Protein AF-A0AAW1WQ00-F1 (afdb_monomer)

Structure (mmCIF, N/CA/C/O backbone):
data_AF-A0AAW1WQ00-F1
#
_entry.id   AF-A0AAW1WQ00-F1
#
loop_
_atom_site.group_PDB
_atom_site.id
_atom_site.type_symbol
_atom_site.label_atom_id
_atom_site.label_alt_id
_atom_site.label_comp_id
_atom_site.label_asym_id
_atom_site.label_entity_id
_atom_site.label_seq_id
_atom_site.pdbx_PDB_ins_code
_atom_site.Cartn_x
_atom_site.Cartn_y
_atom_site.Cartn_z
_atom_site.occupancy
_atom_site.B_iso_or_equiv
_atom_site.auth_seq_id
_atom_site.auth_comp_id
_atom_site.auth_asym_id
_atom_site.auth_atom_id
_atom_site.pdbx_PDB_model_num
ATOM 1 N N . MET A 1 1 ? -39.907 34.037 17.885 1.00 39.78 1 MET A N 1
ATOM 2 C CA . MET A 1 1 ? -39.753 34.884 16.688 1.00 39.78 1 MET A CA 1
ATOM 3 C C . MET A 1 1 ? -38.850 34.143 15.725 1.00 39.78 1 MET A C 1
ATOM 5 O O . MET A 1 1 ? -37.707 33.884 16.069 1.00 39.78 1 MET A O 1
ATOM 9 N N . TYR A 1 2 ? -39.420 33.695 14.610 1.00 44.22 2 TYR A N 1
ATOM 10 C CA . TYR A 1 2 ? -38.707 33.127 13.470 1.00 44.22 2 TYR A CA 1
ATOM 11 C C . TYR A 1 2 ? -38.462 34.264 12.479 1.00 44.22 2 TYR A C 1
ATOM 13 O O . TYR A 1 2 ? -39.422 34.964 12.176 1.00 44.22 2 TYR A O 1
ATOM 21 N N . GLU A 1 3 ? -37.247 34.386 11.944 1.00 38.28 3 GLU A N 1
ATOM 22 C CA . GLU A 1 3 ? -37.065 34.769 10.540 1.00 38.28 3 GLU A CA 1
ATOM 23 C C . GLU A 1 3 ? -35.732 34.211 9.984 1.00 38.28 3 GLU A C 1
ATOM 25 O O . GLU A 1 3 ? -34.739 34.192 10.720 1.00 38.28 3 GLU A O 1
ATOM 30 N N . PRO A 1 4 ? -35.712 33.694 8.737 1.00 55.66 4 PRO A N 1
ATOM 31 C CA . PRO A 1 4 ? -34.593 32.998 8.106 1.00 55.66 4 PRO A CA 1
ATOM 32 C C . PRO A 1 4 ? -33.815 33.908 7.140 1.00 55.66 4 PRO A C 1
ATOM 34 O O . PRO A 1 4 ? -34.328 34.927 6.685 1.00 55.66 4 PRO A O 1
ATOM 37 N N . GLN A 1 5 ? -32.590 33.525 6.765 1.00 46.22 5 GLN A N 1
ATOM 38 C CA . GLN A 1 5 ? -31.806 34.243 5.754 1.00 46.22 5 GLN A CA 1
ATOM 39 C C . GLN A 1 5 ? -31.156 33.263 4.754 1.00 46.22 5 GLN A C 1
ATOM 41 O O . GLN A 1 5 ? -30.174 32.591 5.053 1.00 46.22 5 GLN A O 1
ATOM 46 N N . HIS A 1 6 ? -31.770 33.242 3.567 1.00 41.28 6 HIS A N 1
ATOM 47 C CA . HIS A 1 6 ? -31.200 33.168 2.214 1.00 41.28 6 HIS A CA 1
ATOM 48 C C . HIS A 1 6 ? -30.468 31.911 1.719 1.00 41.28 6 HIS A C 1
ATOM 50 O O . HIS A 1 6 ? -29.247 31.779 1.756 1.00 41.28 6 HIS A O 1
ATOM 56 N N . PHE A 1 7 ? -31.278 31.075 1.065 1.00 36.00 7 PHE A N 1
ATOM 57 C CA . PHE A 1 7 ? -30.930 30.288 -0.113 1.00 36.00 7 PHE A CA 1
ATOM 58 C C . PHE A 1 7 ? -30.678 31.248 -1.294 1.00 36.00 7 PHE A C 1
ATOM 60 O O . PHE A 1 7 ? -31.550 32.053 -1.624 1.00 36.00 7 PHE A O 1
ATOM 67 N N . LEU A 1 8 ? -29.494 31.187 -1.907 1.00 47.91 8 LEU A N 1
ATOM 68 C CA . LEU A 1 8 ? -29.210 31.820 -3.196 1.00 47.91 8 LEU A CA 1
ATOM 69 C C . LEU A 1 8 ? -28.942 30.718 -4.218 1.00 47.91 8 LEU A C 1
ATOM 71 O O . LEU A 1 8 ? -27.902 30.066 -4.239 1.00 47.91 8 LEU A O 1
ATOM 75 N N . GLU A 1 9 ? -29.977 30.528 -5.015 1.00 40.84 9 GLU A N 1
ATOM 76 C CA . GLU A 1 9 ? -30.060 29.843 -6.289 1.00 40.84 9 GLU A CA 1
ATOM 77 C C . GLU A 1 9 ? -29.167 30.541 -7.334 1.00 40.84 9 GLU A C 1
ATOM 79 O O . GLU A 1 9 ? -29.249 31.756 -7.515 1.00 40.84 9 GLU A O 1
ATOM 84 N N . LEU A 1 10 ? -28.318 29.780 -8.030 1.00 43.28 10 LEU A N 1
ATOM 85 C CA . LEU A 1 10 ? -27.719 30.159 -9.317 1.00 43.28 10 LEU A CA 1
ATOM 86 C C . LEU A 1 10 ? -27.378 28.843 -10.052 1.00 43.28 10 LEU A C 1
ATOM 88 O O . LEU A 1 10 ? -26.481 28.121 -9.632 1.00 43.28 10 LEU A O 1
ATOM 92 N N . LYS A 1 11 ? -28.243 28.359 -10.948 1.00 35.19 11 LYS A N 1
ATOM 93 C CA . LYS A 1 11 ? -28.410 28.730 -12.368 1.00 35.19 11 LYS A CA 1
ATOM 94 C C . LYS A 1 11 ? -27.692 27.729 -13.280 1.00 35.19 11 LYS A C 1
ATOM 96 O O . LYS A 1 11 ? -26.474 27.754 -13.423 1.00 35.19 11 LYS A O 1
ATOM 101 N N . ASP A 1 12 ? -28.503 26.891 -13.915 1.00 36.00 12 ASP A N 1
ATOM 102 C CA . ASP A 1 12 ? -28.151 26.013 -15.029 1.00 36.00 12 ASP A CA 1
ATOM 103 C C . ASP A 1 12 ? -27.643 26.806 -16.249 1.00 36.00 12 ASP A C 1
ATOM 105 O O . ASP A 1 12 ? -28.246 27.816 -16.625 1.00 36.00 12 ASP A O 1
ATOM 109 N N . ASN A 1 13 ? -26.561 26.349 -16.896 1.00 40.06 13 ASN A N 1
ATOM 110 C CA . ASN A 1 13 ? -26.623 25.777 -18.253 1.00 40.06 13 ASN A CA 1
ATOM 111 C C . ASN A 1 13 ? -25.261 25.214 -18.753 1.00 40.06 13 ASN A C 1
ATOM 113 O O . ASN A 1 13 ? -24.219 25.533 -18.181 1.00 40.06 13 ASN A O 1
ATOM 117 N N . PRO A 1 14 ? -25.280 24.348 -19.794 1.00 56.84 14 PRO A N 1
ATOM 118 C CA . PRO A 1 14 ? -24.292 23.301 -20.066 1.00 56.84 14 PRO A CA 1
ATOM 119 C C . PRO A 1 14 ? -23.333 23.645 -21.224 1.00 56.84 14 PRO A C 1
ATOM 121 O O . PRO A 1 14 ? -23.425 24.714 -21.810 1.00 56.84 14 PRO A O 1
ATOM 124 N N . SER A 1 15 ? -22.503 22.658 -21.590 1.00 38.09 15 SER A N 1
ATOM 125 C CA . SER A 1 15 ? -21.635 22.539 -22.780 1.00 38.09 15 SER A CA 1
ATOM 126 C C . SER A 1 15 ? -20.144 22.803 -22.541 1.00 38.09 15 SER A C 1
ATOM 128 O O . SER A 1 15 ? -19.683 23.936 -22.615 1.00 38.09 15 SER A O 1
ATOM 130 N N . ASN A 1 16 ? -19.369 21.737 -22.328 1.00 33.75 16 ASN A N 1
ATOM 131 C CA . ASN A 1 16 ? -18.469 21.251 -23.377 1.00 33.75 16 ASN A CA 1
ATOM 132 C C . ASN A 1 16 ? -17.984 19.839 -23.012 1.00 33.75 16 ASN A C 1
ATOM 134 O O . ASN A 1 16 ? -17.231 19.647 -22.060 1.00 33.75 16 ASN A O 1
ATOM 138 N N . PHE A 1 17 ? -18.483 18.849 -23.747 1.00 43.47 17 PHE A N 1
ATOM 139 C CA . PHE A 1 17 ? -18.089 17.450 -23.638 1.00 43.47 17 PHE A CA 1
ATOM 140 C C . PHE A 1 17 ? -16.764 17.300 -24.396 1.00 43.47 17 PHE A C 1
ATOM 142 O O . PHE A 1 17 ? -16.740 17.363 -25.622 1.00 43.47 17 PHE A O 1
ATOM 149 N N . GLY A 1 18 ? -15.657 17.209 -23.663 1.00 36.66 18 GLY A N 1
ATOM 150 C CA . GLY A 1 18 ? -14.345 16.878 -24.209 1.00 36.66 18 GLY A CA 1
ATOM 151 C C . GLY A 1 18 ? -13.933 15.509 -23.693 1.00 36.66 18 GLY A C 1
ATOM 152 O O . GLY A 1 18 ? -13.495 15.396 -22.550 1.00 36.66 18 GLY A O 1
ATOM 153 N N . ASP A 1 19 ? -14.112 14.482 -24.520 1.00 48.34 19 ASP A N 1
ATOM 154 C CA . ASP A 1 19 ? -13.612 13.129 -24.273 1.00 48.34 19 ASP A CA 1
ATOM 155 C C . ASP A 1 19 ? -12.084 13.130 -24.094 1.00 48.34 19 ASP A C 1
ATOM 157 O O . ASP A 1 19 ? -11.371 13.650 -24.959 1.00 48.34 19 ASP A O 1
ATOM 161 N N . PRO A 1 20 ? -11.530 12.461 -23.069 1.00 45.19 20 PRO A N 1
ATOM 162 C CA . PRO A 1 20 ? -10.158 11.998 -23.113 1.00 45.19 20 PRO A CA 1
ATOM 163 C C . PRO A 1 20 ? -10.138 10.566 -23.653 1.00 45.19 20 PRO A C 1
ATOM 165 O O . PRO A 1 20 ? -10.487 9.595 -22.979 1.00 45.19 20 PRO A O 1
ATOM 168 N N . LYS A 1 21 ? -9.697 10.473 -24.906 1.00 37.38 21 LYS A N 1
ATOM 169 C CA . LYS A 1 21 ? -9.220 9.276 -25.595 1.00 37.38 21 LYS A CA 1
ATOM 170 C C . LYS A 1 21 ? -8.250 8.500 -24.692 1.00 37.38 21 LYS A C 1
ATOM 172 O O . LYS A 1 21 ? -7.208 9.015 -24.294 1.00 37.38 21 LYS A O 1
ATOM 177 N N . TRP A 1 22 ? -8.604 7.264 -24.364 1.00 43.06 22 TRP A N 1
ATOM 178 C CA . TRP A 1 22 ? -7.727 6.314 -23.691 1.00 43.06 22 TRP A CA 1
ATOM 179 C C . TRP A 1 22 ? -6.741 5.772 -24.729 1.00 43.06 22 TRP A C 1
ATOM 181 O O . TRP A 1 22 ? -7.119 5.025 -25.625 1.00 43.06 22 TRP A O 1
ATOM 191 N N . GLU A 1 23 ? -5.474 6.161 -24.637 1.00 35.97 23 GLU A N 1
ATOM 192 C CA . GLU A 1 23 ? -4.403 5.454 -25.336 1.00 35.97 23 GLU A CA 1
ATOM 193 C C . GLU A 1 23 ? -3.618 4.640 -24.313 1.00 35.97 23 GLU A C 1
ATOM 195 O O . GLU A 1 23 ? -2.927 5.152 -23.431 1.00 35.97 23 GLU A O 1
ATOM 200 N N . SER A 1 24 ? -3.820 3.331 -24.405 1.00 47.62 24 SER A N 1
ATOM 201 C CA . SER A 1 24 ? -3.052 2.310 -23.719 1.00 47.62 24 SER A CA 1
ATOM 202 C C . SER A 1 24 ? -1.634 2.286 -24.281 1.00 47.62 24 SER A C 1
ATOM 204 O O . SER A 1 24 ? -1.432 1.787 -25.378 1.00 47.62 24 SER A O 1
ATOM 206 N N . ASN A 1 25 ? -0.653 2.748 -23.508 1.00 34.81 25 ASN A N 1
ATOM 207 C CA . ASN A 1 25 ? 0.753 2.441 -23.757 1.00 34.81 25 ASN A CA 1
ATOM 208 C C . ASN A 1 25 ? 1.311 1.689 -22.551 1.00 34.81 25 ASN A C 1
ATOM 210 O O . ASN A 1 25 ? 1.728 2.263 -21.548 1.00 34.81 25 ASN A O 1
ATOM 214 N N . SER A 1 26 ? 1.266 0.364 -22.651 1.00 44.53 26 SER A N 1
ATOM 215 C CA . SER A 1 26 ? 2.053 -0.540 -21.823 1.00 44.53 26 SER A CA 1
ATOM 216 C C . SER A 1 26 ? 3.383 -0.792 -22.525 1.00 44.53 26 SER A C 1
ATOM 218 O O . SER A 1 26 ? 3.381 -1.305 -23.641 1.00 44.53 26 SER A O 1
ATOM 220 N N . SER A 1 27 ? 4.507 -0.484 -21.877 1.00 42.06 27 SER A N 1
ATOM 221 C CA . SER A 1 27 ? 5.740 -1.274 -22.003 1.00 42.06 27 SER A CA 1
ATOM 222 C C . SER A 1 27 ? 6.705 -1.006 -20.837 1.00 42.06 27 SER A C 1
ATOM 224 O O . SER A 1 27 ? 6.756 0.121 -20.342 1.00 42.06 27 SER A O 1
ATOM 226 N N . PRO A 1 28 ? 7.435 -2.037 -20.367 1.00 46.84 28 PRO A N 1
ATOM 227 C CA . PRO A 1 28 ? 8.236 -1.999 -19.149 1.00 46.84 28 PRO A CA 1
ATOM 228 C C . PRO A 1 28 ? 9.687 -1.577 -19.428 1.00 46.84 28 PRO A C 1
ATOM 230 O O . PRO A 1 28 ? 10.364 -2.172 -20.267 1.00 46.84 28 PRO A O 1
ATOM 233 N N . THR A 1 29 ? 10.196 -0.593 -18.686 1.00 38.12 29 THR A N 1
ATOM 234 C CA . THR A 1 29 ? 11.617 -0.223 -18.728 1.00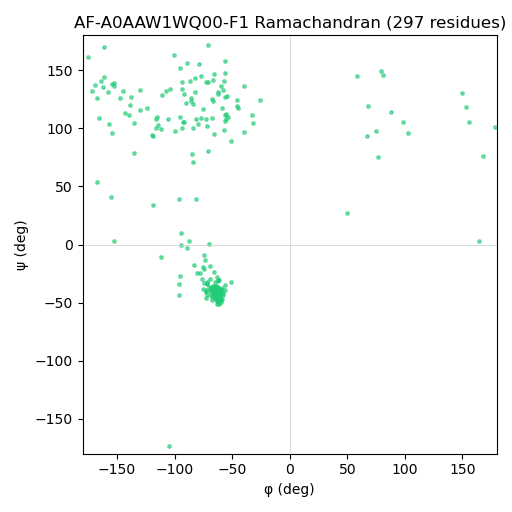 38.12 29 THR A CA 1
ATOM 235 C C . THR A 1 29 ? 12.416 -1.089 -17.761 1.00 38.12 29 THR A C 1
ATOM 237 O O . THR A 1 29 ? 12.112 -1.202 -16.575 1.00 38.12 29 THR A O 1
ATOM 240 N N . GLN A 1 30 ? 13.442 -1.710 -18.327 1.00 43.31 30 GLN A N 1
ATOM 241 C CA . GLN A 1 30 ? 14.396 -2.626 -17.727 1.00 43.31 30 GLN A CA 1
ATOM 242 C C . GLN A 1 30 ? 15.208 -1.945 -16.613 1.00 43.31 30 GLN A C 1
ATOM 244 O O . GLN A 1 30 ? 15.777 -0.872 -16.810 1.00 43.31 30 GLN A O 1
ATOM 249 N N . SER A 1 31 ? 15.311 -2.589 -15.449 1.00 36.47 31 SER A N 1
ATOM 250 C CA . SER A 1 31 ? 16.273 -2.223 -14.409 1.00 36.47 31 SER A CA 1
ATOM 251 C C . SER A 1 31 ? 17.562 -3.023 -14.596 1.00 36.47 31 SER A C 1
ATOM 253 O O . SER A 1 31 ? 17.616 -4.210 -14.273 1.00 36.47 31 SER A O 1
ATOM 255 N N . SER A 1 32 ? 18.611 -2.370 -15.094 1.00 46.31 32 SER A N 1
ATOM 256 C CA . SER A 1 32 ? 19.982 -2.867 -14.994 1.00 46.31 32 SER A CA 1
ATOM 257 C C . SER A 1 32 ? 20.495 -2.650 -13.569 1.00 46.31 32 SER A C 1
ATOM 259 O O . SER A 1 32 ? 20.652 -1.504 -13.140 1.00 46.31 32 SER A O 1
ATOM 261 N N . LEU A 1 33 ? 20.799 -3.728 -12.851 1.00 42.12 33 LEU A N 1
ATOM 262 C CA . LEU A 1 33 ? 21.683 -3.686 -11.691 1.00 42.12 33 LEU A CA 1
ATOM 263 C C . LEU A 1 33 ? 22.913 -4.530 -12.024 1.00 42.12 33 LEU A C 1
ATOM 265 O O . LEU A 1 33 ? 22.844 -5.753 -12.120 1.00 42.12 33 LEU A O 1
ATOM 269 N N . ALA A 1 34 ? 24.037 -3.853 -12.235 1.00 46.94 34 ALA A N 1
ATOM 270 C CA . ALA A 1 34 ? 25.341 -4.479 -12.112 1.00 46.94 34 ALA A CA 1
ATOM 271 C C . ALA A 1 34 ? 25.556 -4.860 -10.641 1.00 46.94 34 ALA A C 1
ATOM 273 O O . ALA A 1 34 ? 25.104 -4.120 -9.773 1.00 46.94 34 ALA A O 1
ATOM 274 N N . HIS A 1 35 ? 26.258 -5.965 -10.375 1.00 43.03 35 HIS A N 1
ATOM 275 C CA . HIS A 1 35 ? 27.303 -6.072 -9.351 1.00 43.03 35 HIS A CA 1
ATOM 276 C C . HIS A 1 35 ? 28.075 -7.397 -9.494 1.00 43.03 35 HIS A C 1
ATOM 278 O O . HIS A 1 35 ? 27.499 -8.470 -9.643 1.00 43.03 35 HIS A O 1
ATOM 284 N N . SER A 1 36 ? 29.393 -7.250 -9.351 1.00 38.41 36 SER A N 1
ATOM 285 C CA . SER A 1 36 ? 30.400 -8.232 -8.939 1.00 38.41 36 SER A CA 1
ATOM 286 C C . SER A 1 36 ? 30.843 -9.324 -9.915 1.00 38.41 36 SER A C 1
ATOM 288 O O . SER A 1 36 ? 30.313 -10.427 -9.999 1.00 38.41 36 SER A O 1
ATOM 290 N N . THR A 1 37 ? 31.978 -9.017 -10.535 1.00 47.38 37 THR A N 1
ATOM 291 C CA . THR A 1 37 ? 33.021 -9.941 -10.971 1.00 47.38 37 THR A CA 1
ATOM 292 C C . THR A 1 37 ? 33.481 -10.832 -9.810 1.00 47.38 37 THR A C 1
ATOM 294 O O . THR A 1 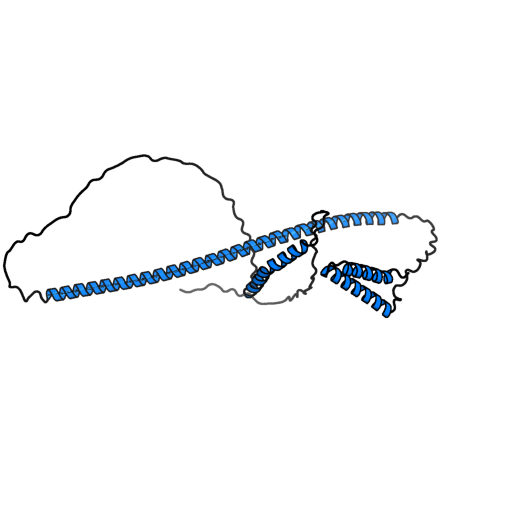37 ? 34.188 -10.375 -8.914 1.00 47.38 37 THR A O 1
ATOM 297 N N . THR A 1 38 ? 33.151 -12.121 -9.862 1.00 38.09 38 THR A N 1
ATOM 298 C CA . THR A 1 38 ? 33.911 -13.189 -9.195 1.00 38.09 38 THR A CA 1
ATOM 299 C C . THR A 1 38 ? 33.908 -14.428 -10.083 1.00 38.09 38 THR A C 1
ATOM 301 O O . THR A 1 38 ? 32.868 -15.050 -10.290 1.00 38.09 38 THR A O 1
ATOM 304 N N . ASN A 1 39 ? 35.081 -14.788 -10.604 1.00 52.53 39 ASN A N 1
ATOM 305 C CA . ASN A 1 39 ? 35.324 -16.097 -11.198 1.00 52.53 39 ASN A CA 1
ATOM 306 C C . ASN A 1 39 ? 35.260 -17.164 -10.095 1.00 52.53 39 ASN A C 1
ATOM 308 O O . ASN A 1 39 ? 36.009 -17.081 -9.123 1.00 52.53 39 ASN A O 1
ATOM 312 N N . GLY A 1 40 ? 34.416 -18.178 -10.278 1.00 44.97 40 GLY A N 1
ATOM 313 C CA . GLY A 1 40 ? 34.397 -19.385 -9.450 1.00 44.97 40 GLY A CA 1
ATOM 314 C C . GLY A 1 40 ? 33.021 -20.047 -9.419 1.00 44.97 40 GLY A C 1
ATOM 315 O O . GLY A 1 40 ? 32.055 -19.431 -8.989 1.00 44.97 40 GLY A O 1
ATOM 316 N N . ASN A 1 41 ? 32.949 -21.292 -9.897 1.00 52.75 41 ASN A N 1
ATOM 317 C CA . ASN A 1 41 ? 31.795 -22.199 -9.924 1.00 52.75 41 ASN A CA 1
ATOM 318 C C . ASN A 1 41 ? 30.725 -21.956 -8.835 1.00 52.75 41 ASN A C 1
ATOM 320 O O . ASN A 1 41 ? 31.015 -22.075 -7.646 1.00 52.75 41 ASN A O 1
ATOM 324 N N . GLY A 1 42 ? 29.463 -21.751 -9.234 1.00 48.91 42 GLY A N 1
ATOM 325 C CA . GLY A 1 42 ? 28.353 -21.568 -8.287 1.00 48.91 42 GLY A CA 1
ATOM 326 C C . GLY A 1 42 ? 26.957 -21.649 -8.914 1.00 48.91 42 GLY A C 1
ATOM 327 O O . GLY A 1 42 ? 26.155 -20.734 -8.762 1.00 48.91 42 GLY A O 1
ATOM 328 N N . ASN A 1 43 ? 26.654 -22.736 -9.629 1.00 56.34 43 ASN A N 1
ATOM 329 C CA . ASN A 1 43 ? 25.453 -22.887 -10.467 1.00 56.34 43 ASN A CA 1
ATOM 330 C C . ASN A 1 43 ? 24.153 -23.280 -9.715 1.00 56.34 43 ASN A C 1
ATOM 332 O O . ASN A 1 43 ? 23.379 -24.085 -10.213 1.00 56.34 43 ASN A O 1
ATOM 336 N N . GLY A 1 44 ? 23.891 -22.752 -8.513 1.00 58.06 44 GLY A N 1
ATOM 337 C CA . GLY A 1 44 ? 22.691 -23.148 -7.743 1.00 58.06 44 GLY A CA 1
ATOM 338 C C . GLY A 1 44 ? 22.123 -22.126 -6.759 1.00 58.06 44 GLY A C 1
ATOM 339 O O . GLY A 1 44 ? 21.174 -22.440 -6.042 1.00 58.06 44 GLY A O 1
ATOM 340 N N . ASN A 1 45 ? 22.692 -20.918 -6.683 1.00 60.78 45 ASN A N 1
ATOM 341 C CA . ASN A 1 45 ? 22.282 -19.938 -5.672 1.00 60.78 45 ASN A CA 1
ATOM 342 C C . ASN A 1 45 ? 21.256 -18.915 -6.190 1.00 60.78 45 ASN A C 1
ATOM 344 O O . ASN A 1 45 ? 20.365 -18.523 -5.448 1.00 60.78 45 ASN A O 1
ATOM 348 N N . VAL A 1 46 ? 21.337 -18.519 -7.466 1.00 64.75 46 VAL A N 1
ATOM 349 C CA . VAL A 1 46 ? 20.434 -17.506 -8.053 1.00 64.75 46 VAL A CA 1
ATOM 350 C C . VAL A 1 46 ? 18.984 -18.003 -8.087 1.00 64.75 46 VAL A C 1
ATOM 352 O O . VAL A 1 46 ? 18.070 -17.257 -7.756 1.00 64.75 46 VAL A O 1
ATOM 355 N N . ASP A 1 47 ? 18.787 -19.286 -8.394 1.00 73.88 47 ASP A N 1
ATOM 356 C CA . ASP A 1 47 ? 17.461 -19.910 -8.482 1.00 73.88 47 ASP A CA 1
ATOM 357 C C . ASP A 1 47 ? 16.804 -20.098 -7.101 1.00 73.88 47 ASP A C 1
ATOM 359 O O . ASP A 1 47 ? 15.598 -19.931 -6.940 1.00 73.88 47 ASP A O 1
ATOM 363 N N . ARG A 1 48 ? 17.609 -20.336 -6.053 1.00 77.25 48 ARG A N 1
ATOM 364 C CA . ARG A 1 48 ? 17.129 -20.374 -4.661 1.00 77.25 48 ARG A CA 1
ATOM 365 C C . ARG A 1 48 ? 16.669 -19.011 -4.162 1.00 77.25 48 ARG A C 1
ATOM 367 O O . ARG A 1 48 ? 15.681 -18.955 -3.437 1.00 77.25 48 ARG A O 1
ATOM 374 N N . VAL A 1 49 ? 17.379 -17.943 -4.526 1.00 79.44 49 VAL A N 1
ATOM 375 C CA . VAL A 1 49 ? 16.994 -16.570 -4.166 1.00 79.44 49 VAL A CA 1
ATOM 376 C C . VAL A 1 49 ? 15.708 -16.187 -4.893 1.00 79.44 49 VAL A C 1
ATOM 378 O O . VAL A 1 49 ? 14.768 -15.747 -4.248 1.00 79.44 49 VAL A O 1
ATOM 381 N N . LEU A 1 50 ? 15.603 -16.481 -6.193 1.00 81.00 50 LEU A N 1
ATOM 382 C CA . LEU A 1 50 ? 14.386 -16.210 -6.960 1.00 81.00 50 LEU A CA 1
ATOM 383 C C . LEU A 1 50 ? 13.178 -17.007 -6.436 1.00 81.00 50 LEU A C 1
ATOM 385 O O . LEU A 1 50 ? 12.073 -16.478 -6.344 1.00 81.00 50 LEU A O 1
ATOM 389 N N . PHE A 1 51 ? 13.381 -18.272 -6.053 1.00 81.06 51 PHE A N 1
ATOM 390 C CA . PHE A 1 51 ? 12.349 -19.091 -5.415 1.00 81.06 51 PHE A CA 1
ATOM 391 C C . PHE A 1 51 ? 11.936 -18.530 -4.050 1.00 81.06 51 PHE A C 1
ATOM 393 O O . PHE A 1 51 ? 10.746 -18.485 -3.740 1.00 81.06 51 PHE A O 1
ATOM 400 N N . GLN A 1 52 ? 12.899 -18.079 -3.244 1.00 85.44 52 GLN A N 1
ATOM 401 C CA . GLN A 1 52 ? 12.628 -17.445 -1.957 1.00 85.44 52 GLN A CA 1
ATOM 402 C C . GLN A 1 52 ? 11.812 -16.161 -2.138 1.00 85.44 52 GLN A C 1
ATOM 404 O O . GLN A 1 52 ? 10.815 -15.987 -1.438 1.00 85.44 52 GLN A O 1
ATOM 409 N N . ASP A 1 53 ? 12.170 -15.337 -3.123 1.00 85.06 53 ASP A N 1
ATOM 410 C CA . ASP A 1 53 ? 11.437 -14.124 -3.482 1.00 85.06 53 ASP A CA 1
ATOM 411 C C . ASP A 1 53 ? 10.002 -14.468 -3.914 1.00 85.06 53 ASP A C 1
ATOM 413 O O . ASP A 1 53 ? 9.041 -13.872 -3.432 1.00 85.06 53 ASP A O 1
ATOM 417 N N . LEU A 1 54 ? 9.820 -15.487 -4.764 1.00 86.00 54 LEU A N 1
ATOM 418 C CA . LEU A 1 54 ? 8.492 -15.932 -5.203 1.00 86.00 54 LEU A CA 1
ATOM 419 C C . LEU A 1 54 ? 7.625 -16.450 -4.046 1.00 86.00 54 LEU A C 1
ATOM 421 O O . LEU A 1 54 ? 6.426 -16.180 -4.014 1.00 86.00 54 LEU A O 1
ATOM 425 N N . VAL A 1 55 ? 8.204 -17.183 -3.093 1.00 87.50 55 VAL A N 1
ATOM 426 C CA . VAL A 1 55 ? 7.486 -17.672 -1.906 1.00 87.50 55 VAL A CA 1
ATOM 427 C C . VAL A 1 55 ? 7.135 -16.519 -0.961 1.00 87.50 55 VAL A C 1
ATOM 429 O O . VAL A 1 55 ? 6.045 -16.504 -0.385 1.00 87.50 55 VAL A O 1
ATOM 432 N N . GLU A 1 56 ? 8.014 -15.525 -0.832 1.00 88.31 56 GLU A N 1
ATOM 433 C CA . GLU A 1 56 ? 7.816 -14.360 0.032 1.00 88.31 56 GLU A CA 1
ATOM 434 C C . GLU A 1 56 ? 6.702 -13.427 -0.474 1.00 88.31 56 GLU A C 1
ATOM 436 O O . GLU A 1 56 ? 5.986 -12.830 0.336 1.00 88.31 56 GLU A O 1
ATOM 441 N N . ILE A 1 57 ? 6.458 -13.359 -1.791 1.00 87.19 57 ILE A N 1
ATOM 442 C CA . ILE A 1 57 ? 5.350 -12.549 -2.320 1.00 87.19 57 ILE A CA 1
ATOM 443 C C . ILE A 1 57 ? 3.962 -13.172 -2.109 1.00 87.19 57 ILE A C 1
ATOM 445 O O . ILE A 1 57 ? 2.970 -12.445 -2.161 1.00 87.19 57 ILE A O 1
ATOM 449 N N . VAL A 1 58 ? 3.838 -14.481 -1.858 1.00 88.50 58 VAL A N 1
ATOM 450 C CA . VAL A 1 58 ? 2.524 -15.157 -1.790 1.00 88.50 58 VAL A CA 1
ATOM 451 C C . VAL A 1 58 ? 1.625 -14.601 -0.668 1.00 88.50 58 VAL A C 1
ATOM 453 O O . VAL A 1 58 ? 0.482 -14.238 -0.963 1.00 88.50 58 VAL A O 1
ATOM 456 N N . PRO A 1 59 ? 2.089 -14.426 0.588 1.00 89.12 59 PRO A N 1
ATOM 457 C CA . PRO A 1 59 ? 1.292 -13.785 1.642 1.00 89.12 59 PRO A CA 1
ATOM 458 C C . PRO A 1 59 ? 0.934 -12.322 1.341 1.00 89.12 59 PRO A C 1
ATOM 460 O O . PRO A 1 59 ? -0.122 -11.836 1.759 1.00 89.12 59 PRO A O 1
ATOM 463 N N . LEU A 1 60 ? 1.794 -11.613 0.602 1.00 88.56 60 LEU A N 1
ATOM 464 C CA . LEU A 1 60 ? 1.567 -10.222 0.198 1.00 88.56 60 LEU A CA 1
ATOM 465 C C . LEU A 1 60 ? 0.470 -10.130 -0.864 1.00 88.56 60 LEU A C 1
ATOM 467 O O . LEU A 1 60 ? -0.425 -9.290 -0.758 1.00 88.56 60 LEU A O 1
ATOM 471 N N . VAL A 1 61 ? 0.503 -11.028 -1.851 1.00 86.81 61 VAL A N 1
ATOM 472 C CA . VAL A 1 61 ? -0.538 -11.164 -2.875 1.00 86.81 61 VAL A CA 1
ATOM 473 C C . VAL A 1 61 ? -1.863 -11.572 -2.230 1.00 86.81 61 VAL A C 1
ATOM 475 O O . VAL A 1 61 ? -2.891 -10.976 -2.545 1.00 86.81 61 VAL A O 1
ATOM 478 N N . GLN A 1 62 ? -1.847 -12.494 -1.263 1.00 81.94 62 GLN A N 1
ATOM 479 C CA . GLN A 1 62 ? -3.044 -12.872 -0.508 1.00 81.94 62 GLN A CA 1
ATOM 480 C C . GLN A 1 62 ? -3.624 -11.678 0.269 1.00 81.94 62 GLN A C 1
ATOM 482 O O . GLN A 1 62 ? -4.806 -11.372 0.140 1.00 81.94 62 GLN A O 1
ATOM 487 N N . SER A 1 63 ? -2.778 -10.915 0.967 1.00 80.94 63 SER A N 1
ATOM 488 C CA . SER A 1 63 ? -3.191 -9.696 1.681 1.00 80.94 63 SER A CA 1
ATOM 489 C C . SER A 1 63 ? -3.741 -8.612 0.745 1.00 80.94 63 SER A C 1
ATOM 491 O O . SER A 1 63 ? -4.597 -7.816 1.134 1.00 80.94 63 SER A O 1
ATOM 493 N N . LEU A 1 64 ? -3.246 -8.546 -0.494 1.00 79.06 64 LEU A N 1
ATOM 494 C CA . LEU A 1 64 ? -3.734 -7.622 -1.517 1.00 79.06 64 LEU A CA 1
ATOM 495 C C . LEU A 1 64 ? -5.112 -8.039 -2.045 1.00 79.06 64 LEU A C 1
ATOM 497 O O . LEU A 1 64 ? -5.975 -7.183 -2.251 1.00 79.06 64 LEU A O 1
ATOM 501 N N . ILE A 1 65 ? -5.327 -9.341 -2.238 1.00 78.62 65 ILE A N 1
ATOM 502 C CA . ILE A 1 65 ? -6.620 -9.904 -2.637 1.00 78.62 65 ILE A CA 1
ATOM 503 C C . ILE A 1 65 ? -7.656 -9.670 -1.531 1.00 78.62 65 ILE A C 1
ATOM 505 O O . ILE A 1 65 ? -8.738 -9.160 -1.826 1.00 78.62 65 ILE A O 1
ATOM 509 N N . ASP A 1 66 ? -7.295 -9.919 -0.271 1.00 75.44 66 ASP A N 1
ATOM 510 C CA . ASP A 1 66 ? -8.175 -9.722 0.888 1.00 75.44 66 ASP A CA 1
ATOM 511 C C . ASP A 1 66 ? -8.530 -8.234 1.094 1.00 75.44 66 ASP A C 1
ATOM 513 O O . ASP A 1 66 ? -9.655 -7.893 1.463 1.00 75.44 66 ASP A O 1
ATOM 517 N N . ARG A 1 67 ? -7.613 -7.312 0.758 1.00 64.94 67 ARG A N 1
ATOM 518 C CA . ARG A 1 67 ? -7.851 -5.853 0.762 1.00 64.94 67 ARG A CA 1
ATOM 519 C C . ARG A 1 67 ? -8.709 -5.348 -0.404 1.00 64.94 67 ARG A C 1
ATOM 521 O O . ARG A 1 67 ? -9.288 -4.264 -0.294 1.00 64.94 67 ARG A O 1
ATOM 528 N N . LYS A 1 68 ? -8.825 -6.089 -1.516 1.00 57.41 68 LYS A N 1
ATOM 529 C CA . LYS A 1 68 ? -9.619 -5.666 -2.692 1.00 57.41 68 LYS A CA 1
ATOM 530 C C . LYS A 1 68 ? -11.128 -5.660 -2.413 1.00 57.41 68 LYS A C 1
ATOM 532 O O . LYS A 1 68 ? -11.863 -4.960 -3.105 1.00 57.41 68 LYS A O 1
ATOM 537 N N . ALA A 1 69 ? -11.582 -6.355 -1.368 1.00 54.88 69 ALA A N 1
ATOM 538 C CA . ALA A 1 69 ? -12.966 -6.295 -0.898 1.00 54.88 69 ALA A CA 1
ATOM 539 C C . ALA A 1 69 ? -13.320 -4.980 -0.163 1.00 54.88 69 ALA A C 1
ATOM 541 O O . ALA A 1 69 ? -14.499 -4.684 0.012 1.00 54.88 69 ALA A O 1
ATOM 542 N N . SER A 1 70 ? -12.334 -4.160 0.229 1.00 54.06 70 SER A N 1
ATOM 543 C CA . SER A 1 70 ? -12.529 -2.900 0.971 1.00 54.06 70 SER A CA 1
ATOM 544 C C . SER A 1 70 ? -12.025 -1.659 0.214 1.00 54.06 70 SER A C 1
ATOM 546 O O . SER A 1 70 ? -11.514 -0.713 0.814 1.00 54.06 70 SER A O 1
ATOM 548 N N . SER A 1 71 ? -12.133 -1.648 -1.120 1.00 49.41 71 SER A N 1
ATOM 549 C CA . SER A 1 71 ? -11.723 -0.509 -1.954 1.00 49.41 71 SER A CA 1
ATOM 550 C C . SER A 1 71 ? -12.680 0.680 -1.799 1.00 49.41 71 SER A C 1
ATOM 552 O O . SER A 1 71 ? -13.765 0.708 -2.371 1.00 49.41 71 SER A O 1
ATOM 554 N N . SER A 1 72 ? -12.276 1.690 -1.029 1.00 51.47 72 SER A N 1
ATOM 555 C CA . SER A 1 72 ? -12.872 3.036 -1.056 1.00 51.47 72 SER A CA 1
ATOM 556 C C . SER A 1 72 ? -11.752 4.079 -1.062 1.00 51.47 72 SER A C 1
ATOM 558 O O . SER A 1 72 ? -11.376 4.662 -0.048 1.00 51.47 72 SER A O 1
ATOM 560 N N . PHE A 1 73 ? -11.161 4.275 -2.242 1.00 54.28 73 PHE A N 1
ATOM 561 C CA . PHE A 1 73 ? -10.128 5.280 -2.473 1.00 54.28 73 PHE A CA 1
ATOM 562 C C . PHE A 1 73 ? -10.772 6.656 -2.693 1.00 54.28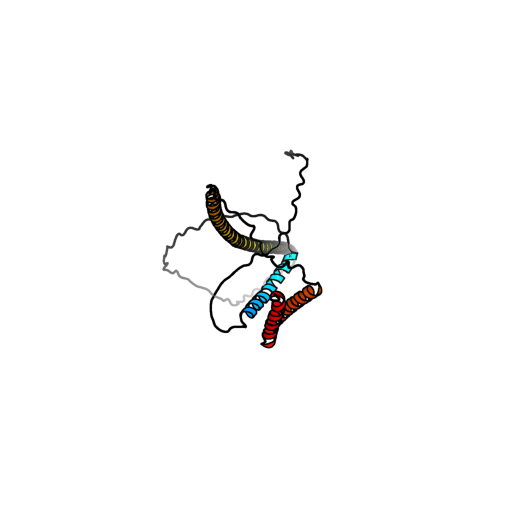 73 PHE A C 1
ATOM 564 O O . PHE A 1 73 ? -11.352 6.921 -3.743 1.00 54.28 73 PHE A O 1
ATOM 571 N N . THR A 1 74 ? -10.655 7.556 -1.715 1.00 51.88 74 THR A N 1
ATOM 572 C CA . THR A 1 74 ? -10.922 8.990 -1.909 1.00 51.88 74 THR A CA 1
ATOM 573 C C . THR A 1 74 ? -9.625 9.759 -1.695 1.00 51.88 74 THR A C 1
ATOM 575 O O . THR A 1 74 ? -9.094 9.848 -0.590 1.00 51.88 74 THR A O 1
ATOM 578 N N . ARG A 1 75 ? -9.093 10.283 -2.798 1.00 56.72 75 ARG A N 1
ATOM 579 C CA . ARG A 1 75 ? -7.825 11.007 -2.889 1.00 56.72 75 ARG A CA 1
ATOM 580 C C . ARG A 1 75 ? -7.977 12.397 -2.252 1.00 56.72 75 ARG A C 1
ATOM 582 O O . ARG A 1 75 ? -8.619 13.263 -2.834 1.00 56.72 75 ARG A O 1
ATOM 589 N N . ARG A 1 76 ? -7.385 12.639 -1.076 1.00 57.56 76 ARG A N 1
ATOM 590 C CA . ARG A 1 76 ? -7.153 13.997 -0.538 1.00 57.56 76 ARG A CA 1
ATOM 591 C C . ARG A 1 76 ? -5.770 14.061 0.110 1.00 57.56 76 ARG A C 1
ATOM 593 O O . ARG A 1 76 ? -5.536 13.410 1.120 1.00 57.56 76 ARG A O 1
ATOM 600 N N . ALA A 1 77 ? -4.862 14.815 -0.503 1.00 50.09 77 ALA A N 1
ATOM 601 C CA . ALA A 1 77 ? -3.523 15.081 0.015 1.00 50.09 77 ALA A CA 1
ATOM 602 C C . ALA A 1 77 ? -3.545 16.294 0.960 1.00 50.09 77 ALA A C 1
ATOM 604 O O . ALA A 1 77 ? -4.214 17.287 0.670 1.00 50.09 77 ALA A O 1
ATOM 605 N N . SER A 1 78 ? -2.790 16.239 2.058 1.00 59.50 78 SER A N 1
ATOM 606 C CA . SER A 1 78 ? -2.465 17.415 2.873 1.00 59.50 78 SER A CA 1
ATOM 607 C C . SER A 1 78 ? -1.077 17.263 3.492 1.00 59.50 78 SER A C 1
ATOM 609 O O . SER A 1 78 ? -0.803 16.269 4.160 1.00 59.50 78 SER A O 1
ATOM 611 N N . VAL A 1 79 ? -0.221 18.259 3.262 1.00 56.81 79 VAL A N 1
ATOM 612 C CA . VAL A 1 79 ? 1.133 18.393 3.820 1.00 56.81 79 VAL A CA 1
ATOM 613 C C . VAL A 1 79 ? 1.037 18.985 5.229 1.00 56.81 79 VAL A C 1
ATOM 615 O O . VAL A 1 79 ? 0.380 20.007 5.413 1.00 56.81 79 VAL A O 1
ATOM 618 N N . THR A 1 80 ? 1.710 18.392 6.219 1.00 61.59 80 THR A N 1
ATOM 619 C CA . THR A 1 80 ? 1.822 18.959 7.577 1.00 61.59 80 THR A CA 1
ATOM 620 C C . THR A 1 80 ? 3.283 19.128 7.982 1.00 61.59 80 THR A C 1
ATOM 622 O O . THR A 1 80 ? 4.021 18.154 8.089 1.00 61.59 80 THR A O 1
ATOM 625 N N . TYR A 1 81 ? 3.683 20.379 8.222 1.00 50.56 81 TYR A N 1
ATOM 626 C CA . TYR A 1 81 ? 5.010 20.782 8.693 1.00 50.56 81 TYR A CA 1
ATOM 627 C C . TYR A 1 81 ? 5.074 20.709 10.227 1.00 50.56 81 TYR A C 1
ATOM 629 O O . TYR A 1 81 ? 4.276 21.357 10.906 1.00 50.56 81 TYR A O 1
ATOM 637 N N . THR A 1 82 ? 6.017 19.954 10.794 1.00 64.06 82 THR A N 1
ATOM 638 C CA . THR A 1 82 ? 6.203 19.847 12.254 1.00 64.06 82 THR A CA 1
ATOM 639 C C . THR A 1 82 ? 7.409 20.660 12.728 1.00 64.06 82 THR A C 1
ATOM 641 O O . THR A 1 82 ? 8.487 20.568 12.143 1.00 64.06 82 THR A O 1
ATOM 644 N N . LYS A 1 83 ? 7.244 21.440 13.807 1.00 57.69 83 LYS A N 1
ATOM 645 C CA . LYS A 1 83 ? 8.325 22.220 14.441 1.00 57.69 83 LYS A CA 1
ATOM 646 C C . LYS A 1 83 ? 9.250 21.343 15.295 1.00 57.69 83 LYS A C 1
ATOM 648 O O . LYS A 1 83 ? 8.795 20.420 15.963 1.00 57.69 83 LYS A O 1
ATOM 653 N N . THR A 1 84 ? 10.536 21.681 15.306 1.00 59.19 84 THR A N 1
ATOM 654 C CA . THR A 1 84 ? 11.606 21.028 16.078 1.00 59.19 84 THR A CA 1
ATOM 655 C C . THR A 1 84 ? 11.531 21.345 17.583 1.00 59.19 84 THR A C 1
ATOM 657 O O . THR A 1 84 ? 11.276 22.498 17.938 1.00 59.19 84 THR A O 1
ATOM 660 N N . PRO A 1 85 ? 11.773 20.373 18.489 1.00 51.31 85 PRO A N 1
ATOM 661 C CA . PRO A 1 85 ? 11.731 20.609 19.935 1.00 51.31 85 PRO A CA 1
ATOM 662 C C . PRO A 1 85 ? 13.047 21.206 20.473 1.00 51.31 85 PRO A C 1
ATOM 664 O O . PRO A 1 85 ? 14.133 20.843 20.019 1.00 51.31 85 PRO A O 1
ATOM 667 N N . SER A 1 86 ? 12.950 22.109 21.459 1.00 54.78 86 SER A N 1
ATOM 668 C CA . SER A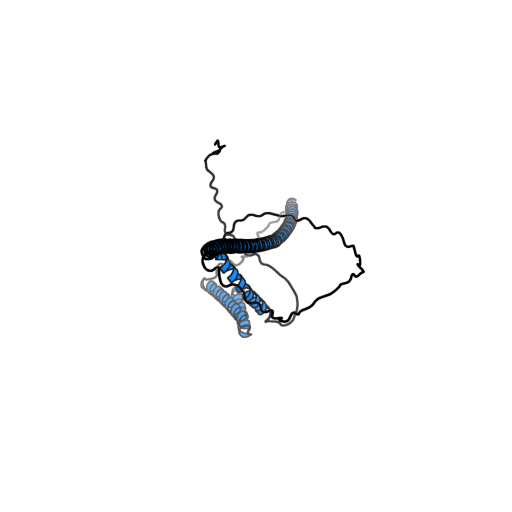 1 86 ? 14.095 22.731 22.146 1.00 54.78 86 SER A CA 1
ATOM 669 C C . SER A 1 86 ? 14.561 21.926 23.371 1.00 54.78 86 SER A C 1
ATOM 671 O O . SER A 1 86 ? 13.811 21.142 23.952 1.00 54.78 86 SER A O 1
ATOM 673 N N . ARG A 1 87 ? 15.835 22.108 23.750 1.00 56.97 87 ARG A N 1
ATOM 674 C CA . ARG A 1 87 ? 16.578 21.301 24.730 1.00 56.97 87 ARG A CA 1
ATOM 675 C C . ARG A 1 87 ? 17.051 22.152 25.915 1.00 56.97 87 ARG A C 1
ATOM 677 O O . ARG A 1 87 ? 18.146 22.689 25.856 1.00 56.97 87 ARG A O 1
ATOM 684 N N . GLU A 1 88 ? 16.285 22.203 27.003 1.00 41.22 88 GLU A N 1
ATOM 685 C CA . GLU A 1 88 ? 16.685 22.728 28.328 1.00 41.22 88 GLU A CA 1
ATOM 686 C C . GLU A 1 88 ? 15.828 21.984 29.381 1.00 41.22 88 GLU A C 1
ATOM 688 O O . GLU A 1 88 ? 14.646 21.785 29.152 1.00 41.22 88 GLU A O 1
ATOM 693 N N . SER A 1 89 ? 16.263 21.485 30.539 1.00 44.69 89 SER A N 1
ATOM 694 C CA . SER A 1 89 ? 17.437 21.740 31.367 1.00 44.69 89 SER A CA 1
ATOM 695 C C . SER A 1 89 ? 17.634 20.570 32.356 1.00 44.69 89 SER A C 1
ATOM 697 O O . SER A 1 89 ? 16.701 20.088 32.997 1.00 44.69 89 SER A O 1
ATOM 699 N N . LEU A 1 90 ? 18.882 20.120 32.494 1.00 46.25 90 LEU A N 1
ATOM 700 C CA . LEU A 1 90 ? 19.379 19.343 33.628 1.00 46.25 90 LEU A CA 1
ATOM 701 C C . LEU A 1 90 ? 19.764 20.337 34.730 1.00 46.25 90 LEU A C 1
ATOM 703 O O . LEU A 1 90 ? 20.624 21.170 34.461 1.00 46.25 90 LEU A O 1
ATOM 707 N N . SER A 1 91 ? 19.173 20.259 35.933 1.00 45.47 91 SER A N 1
ATOM 708 C CA . SER A 1 91 ? 19.817 20.526 37.247 1.00 45.47 91 SER A CA 1
ATOM 709 C C . SER A 1 91 ? 18.830 20.936 38.359 1.00 45.47 91 SER A C 1
ATOM 711 O O . SER A 1 91 ? 18.437 22.094 38.464 1.00 45.47 91 SER A O 1
ATOM 713 N N . ARG A 1 92 ? 18.546 20.025 39.305 1.00 41.19 92 ARG A N 1
ATOM 714 C CA . ARG A 1 92 ? 18.703 20.322 40.745 1.00 41.19 92 ARG A CA 1
ATOM 715 C C . ARG A 1 92 ? 18.617 19.063 41.607 1.00 41.19 92 ARG A C 1
ATOM 717 O O . ARG A 1 92 ? 17.661 18.302 41.546 1.00 41.19 92 ARG A O 1
ATOM 724 N N . LYS A 1 93 ? 19.648 18.885 42.428 1.00 42.88 93 LYS A N 1
ATOM 725 C CA . LYS A 1 93 ? 19.829 17.853 43.449 1.00 42.88 93 LYS A CA 1
ATOM 726 C C . LYS A 1 93 ? 19.666 18.515 44.816 1.00 42.88 93 LYS A C 1
ATOM 728 O O . LYS A 1 93 ? 20.296 19.543 45.036 1.00 42.88 93 LYS A O 1
ATOM 733 N N . VAL A 1 94 ? 18.880 17.928 45.722 1.00 43.97 94 VAL A N 1
ATOM 734 C CA . VAL A 1 94 ? 18.891 18.266 47.160 1.00 43.97 94 VAL A CA 1
ATOM 735 C C . VAL A 1 94 ? 18.630 16.991 47.986 1.00 43.97 94 VAL A C 1
ATOM 737 O O . VAL A 1 94 ? 17.708 16.252 47.641 1.00 43.97 94 VAL A O 1
ATOM 740 N N . PRO A 1 95 ? 19.420 16.692 49.039 1.00 48.16 95 PRO A N 1
ATOM 741 C CA . PRO A 1 95 ? 19.200 15.560 49.940 1.00 48.16 95 PRO A CA 1
ATOM 742 C C . PRO A 1 95 ? 18.381 15.986 51.173 1.00 48.16 95 PRO A C 1
ATOM 744 O O . PRO A 1 95 ? 18.629 17.052 51.732 1.00 48.16 95 PRO A O 1
ATOM 747 N N . ASN A 1 96 ? 17.442 15.152 51.633 1.00 39.41 96 ASN A N 1
ATOM 748 C CA . ASN A 1 96 ? 16.683 15.395 52.866 1.00 39.41 96 ASN A CA 1
ATOM 749 C C . ASN A 1 96 ? 17.080 14.382 53.959 1.00 39.41 96 ASN A C 1
ATOM 751 O O . ASN A 1 96 ? 17.111 13.177 53.712 1.00 39.41 96 ASN A O 1
ATOM 755 N N . ARG A 1 97 ? 17.412 14.895 55.149 1.00 51.34 97 ARG A N 1
ATOM 756 C CA . ARG A 1 97 ? 17.860 14.181 56.355 1.00 51.34 97 ARG A CA 1
ATOM 757 C C . ARG A 1 97 ? 17.023 14.668 57.550 1.00 51.34 97 ARG A C 1
ATOM 759 O O . ARG A 1 97 ? 17.014 15.869 57.800 1.00 51.34 97 ARG A O 1
ATOM 766 N N . ASN A 1 98 ? 16.522 13.708 58.345 1.00 43.59 98 ASN A N 1
ATOM 767 C CA . ASN A 1 98 ? 16.200 13.785 59.792 1.00 43.59 98 ASN A CA 1
ATOM 768 C C . ASN A 1 98 ? 14.852 14.483 60.146 1.00 43.59 98 ASN A C 1
ATOM 770 O O . ASN A 1 98 ? 14.437 15.373 59.427 1.00 43.59 98 ASN A O 1
ATOM 774 N N . ALA A 1 99 ? 14.081 14.196 61.210 1.00 32.88 99 ALA A N 1
ATOM 775 C CA . ALA A 1 99 ? 14.195 13.381 62.429 1.00 32.88 99 ALA A CA 1
ATOM 776 C C . ALA A 1 99 ? 12.785 13.095 63.034 1.00 32.88 99 ALA A C 1
ATOM 778 O O . ALA A 1 99 ? 11.786 13.677 62.626 1.00 32.88 99 ALA A O 1
ATOM 779 N N . ALA A 1 100 ? 12.765 12.189 64.017 1.00 41.66 100 ALA A N 1
ATOM 780 C CA . ALA A 1 100 ? 11.671 11.546 64.758 1.00 41.66 100 ALA A CA 1
ATOM 781 C C . ALA A 1 100 ? 10.642 12.423 65.506 1.00 41.66 100 ALA A C 1
ATOM 783 O O . ALA A 1 100 ? 11.017 13.489 65.974 1.00 41.66 100 ALA A O 1
ATOM 784 N N . GLN A 1 101 ? 9.441 11.856 65.763 1.00 48.47 101 GLN A N 1
ATOM 785 C CA . GLN A 1 101 ? 8.653 11.882 67.029 1.00 48.47 101 GLN A CA 1
ATOM 786 C C . GLN A 1 101 ? 7.690 10.658 67.043 1.00 48.47 101 GLN A C 1
ATOM 788 O O . GLN A 1 101 ? 6.889 10.504 66.132 1.00 48.47 101 GLN A O 1
ATOM 793 N N . SER A 1 102 ? 7.966 9.590 67.805 1.00 35.28 102 SER A N 1
ATOM 794 C CA . SER A 1 102 ? 7.479 9.241 69.164 1.00 35.28 102 SER A CA 1
ATOM 795 C C . SER A 1 102 ? 5.979 8.890 69.307 1.00 35.28 102 SER A C 1
ATOM 797 O O . SER A 1 102 ? 5.108 9.724 69.103 1.00 35.28 102 SER A O 1
ATOM 799 N N . MET A 1 103 ? 5.719 7.648 69.751 1.00 40.88 103 MET A N 1
ATOM 800 C CA . MET A 1 103 ? 4.447 7.069 70.247 1.00 40.88 103 MET A CA 1
ATOM 801 C C . MET A 1 103 ? 4.039 7.628 71.638 1.00 40.88 103 MET A C 1
ATOM 803 O O . MET A 1 103 ? 4.878 8.298 72.246 1.00 40.88 103 MET A O 1
ATOM 807 N N . PRO A 1 104 ? 2.821 7.350 72.191 1.00 49.66 104 PRO A N 1
ATOM 808 C CA . PRO A 1 104 ? 2.638 6.141 73.033 1.00 49.66 104 PRO A CA 1
ATOM 809 C C . PRO A 1 104 ? 1.205 5.517 73.154 1.00 49.66 104 PRO A C 1
ATOM 811 O O . PRO A 1 104 ? 0.217 6.190 73.403 1.00 49.66 104 PRO A O 1
ATOM 814 N N . THR A 1 105 ? 1.163 4.175 73.099 1.00 33.88 105 THR A N 1
ATOM 815 C CA . THR A 1 105 ? 0.558 3.188 74.046 1.00 33.88 105 THR A CA 1
ATOM 816 C C . THR A 1 105 ? -0.934 3.132 74.473 1.00 33.88 105 THR A C 1
ATOM 818 O O . THR A 1 105 ? -1.507 4.121 74.909 1.00 33.88 105 THR A O 1
ATOM 821 N N . ARG A 1 106 ? -1.378 1.857 74.659 1.00 32.41 106 ARG A N 1
ATOM 822 C CA . ARG A 1 106 ? -2.359 1.282 75.639 1.00 32.41 106 ARG A CA 1
ATOM 823 C C . ARG A 1 106 ? -3.862 1.424 75.297 1.00 32.41 106 ARG A C 1
ATOM 825 O O . ARG A 1 106 ? -4.254 2.425 74.738 1.00 32.41 106 ARG A O 1
ATOM 832 N N . LYS A 1 107 ? -4.791 0.498 75.605 1.00 40.16 107 LYS A N 1
ATOM 833 C CA . LYS A 1 107 ? -4.915 -0.634 76.565 1.00 40.16 107 LYS A CA 1
ATOM 834 C C . LYS A 1 107 ? -6.095 -1.539 76.098 1.00 40.16 107 LYS A C 1
ATOM 836 O O . LYS A 1 107 ? -7.025 -1.035 75.492 1.00 40.16 107 LYS A O 1
ATOM 841 N N . LYS A 1 108 ? -5.995 -2.872 76.187 1.00 40.31 108 LYS A N 1
ATOM 842 C CA . LYS A 1 108 ? -6.480 -3.802 77.245 1.00 40.31 108 LYS A CA 1
ATOM 843 C C . LYS A 1 108 ? -7.928 -4.324 77.074 1.00 40.31 108 LYS A C 1
ATOM 845 O O . LYS A 1 108 ? -8.902 -3.603 77.226 1.00 40.31 108 LYS A O 1
ATOM 850 N N . ARG A 1 109 ? -7.970 -5.643 76.853 1.00 48.16 109 ARG A N 1
ATOM 851 C CA . ARG A 1 109 ? -9.034 -6.641 77.042 1.00 48.16 109 ARG A CA 1
ATOM 852 C C . ARG A 1 109 ? -9.278 -6.914 78.534 1.00 48.16 109 ARG A C 1
ATOM 854 O O . ARG A 1 109 ? -8.295 -7.026 79.260 1.00 48.16 109 ARG A O 1
ATOM 861 N N . GLU A 1 110 ? -10.548 -7.061 78.919 1.00 33.38 110 GLU A N 1
ATOM 862 C CA . GLU A 1 110 ? -11.137 -7.882 80.008 1.00 33.38 110 GLU A CA 1
ATOM 863 C C . GLU A 1 110 ? -12.400 -7.192 80.539 1.00 33.38 110 GLU A C 1
ATOM 865 O O . GLU A 1 110 ? -12.321 -6.031 80.927 1.00 33.38 110 GLU A O 1
ATOM 870 N N . ASN A 1 111 ? -13.518 -7.916 80.653 1.00 43.00 111 ASN A N 1
ATOM 871 C CA . ASN A 1 111 ? -14.183 -7.982 81.952 1.00 43.00 111 ASN A CA 1
ATOM 872 C C . ASN A 1 111 ? -15.081 -9.214 82.075 1.00 43.00 111 ASN A C 1
ATOM 874 O O . ASN A 1 111 ? -15.878 -9.520 81.190 1.00 43.00 111 ASN A O 1
ATOM 878 N N . ALA A 1 112 ? -14.890 -9.903 83.195 1.00 38.97 112 ALA A N 1
ATOM 879 C CA . ALA A 1 112 ? -15.661 -11.036 83.650 1.00 38.97 112 ALA A CA 1
ATOM 880 C C . ALA A 1 112 ? -16.988 -10.589 84.278 1.00 38.97 112 ALA A C 1
ATOM 882 O O . ALA A 1 112 ? -17.131 -9.476 84.787 1.00 38.97 112 ALA A O 1
ATOM 883 N N . SER A 1 113 ? -17.924 -11.528 84.227 1.00 43.44 113 SER A N 1
ATOM 884 C CA . SER A 1 113 ? -19.173 -11.625 84.970 1.00 43.44 113 SER A CA 1
ATOM 885 C C . SER A 1 113 ? -19.067 -11.189 86.430 1.00 43.44 113 SER A C 1
ATOM 887 O O . SER A 1 113 ? -18.186 -11.666 87.139 1.00 43.44 113 SER A O 1
ATOM 889 N N . ASN A 1 114 ? -20.053 -10.424 86.895 1.00 43.47 114 ASN A N 1
ATOM 890 C CA . ASN A 1 114 ? -20.496 -10.435 88.285 1.00 43.47 114 ASN A CA 1
ATOM 891 C C . ASN A 1 114 ? -22.030 -10.397 88.299 1.00 43.47 114 ASN A C 1
ATOM 893 O O . ASN A 1 114 ? -22.636 -9.544 87.653 1.00 43.47 114 ASN A O 1
ATOM 897 N N . ASN A 1 115 ? -22.626 -11.351 89.014 1.00 49.16 115 ASN A N 1
ATOM 898 C CA . ASN A 1 115 ? -24.045 -11.394 89.357 1.00 49.16 115 ASN A CA 1
ATOM 899 C C . ASN A 1 115 ? -24.392 -10.253 90.316 1.00 49.16 115 ASN A C 1
ATOM 901 O O . ASN A 1 115 ? -23.645 -10.032 91.267 1.00 49.16 115 ASN A O 1
ATOM 905 N N . LEU A 1 116 ? -25.566 -9.644 90.141 1.00 53.69 116 LEU A N 1
ATOM 906 C CA . LEU A 1 116 ? -26.372 -9.149 91.253 1.00 53.69 116 LEU A CA 1
ATOM 907 C C . LEU A 1 116 ? -27.847 -9.463 90.983 1.00 53.69 116 LEU A C 1
ATOM 909 O O . LEU A 1 116 ? -28.428 -9.069 89.976 1.00 53.69 116 LEU A O 1
ATOM 913 N N . ASP A 1 117 ? -28.356 -10.240 91.923 1.00 46.38 117 ASP A N 1
ATOM 914 C CA . ASP A 1 117 ? -29.725 -10.570 92.278 1.00 46.38 117 ASP A CA 1
ATOM 915 C C . ASP A 1 117 ? -30.558 -9.312 92.596 1.00 46.38 117 ASP A C 1
ATOM 917 O O . ASP A 1 117 ? -30.032 -8.383 93.213 1.00 46.38 117 ASP A O 1
ATOM 921 N N . ALA A 1 118 ? -31.827 -9.291 92.170 1.00 48.78 118 ALA A N 1
ATOM 922 C CA . ALA A 1 118 ? -32.929 -8.522 92.765 1.00 48.78 118 ALA A CA 1
ATOM 923 C C . ALA A 1 118 ? -34.228 -8.734 91.961 1.00 48.78 118 ALA A C 1
ATOM 925 O O . ALA A 1 118 ? -34.455 -8.102 90.927 1.00 48.78 118 ALA A O 1
ATOM 926 N N . ASP A 1 119 ? -35.107 -9.592 92.477 1.00 52.03 119 ASP A N 1
ATOM 927 C CA . ASP A 1 119 ? -36.528 -9.642 92.129 1.00 52.03 119 ASP A CA 1
ATOM 928 C C . ASP A 1 119 ? -37.208 -8.272 92.312 1.00 52.03 119 ASP A C 1
ATOM 930 O O . ASP A 1 119 ? -37.198 -7.701 93.406 1.00 52.03 119 ASP A O 1
ATOM 934 N N . SER A 1 120 ? -37.901 -7.775 91.282 1.00 50.03 120 SER A N 1
ATOM 935 C CA . SER A 1 120 ? -39.099 -6.951 91.482 1.00 50.03 120 SER A CA 1
ATOM 936 C C . SER A 1 120 ? -39.852 -6.647 90.190 1.00 50.03 120 SER A C 1
ATOM 938 O O . SER A 1 120 ? -39.294 -6.138 89.226 1.00 50.03 120 SER A O 1
ATOM 940 N N . VAL A 1 121 ? -41.165 -6.864 90.273 1.00 45.41 121 VAL A N 1
ATOM 941 C CA . VAL A 1 121 ? -42.252 -6.259 89.489 1.00 45.41 121 VAL A CA 1
ATOM 942 C C . VAL A 1 121 ? -42.488 -6.748 88.053 1.00 45.41 121 VAL A C 1
ATOM 944 O O . VAL A 1 121 ? -42.355 -6.045 87.057 1.00 45.41 121 VAL A O 1
ATOM 947 N N . SER A 1 122 ? -43.090 -7.936 87.991 1.00 53.81 122 SER A N 1
ATOM 948 C CA . SER A 1 122 ? -44.253 -8.161 87.126 1.00 53.81 122 SER A CA 1
ATOM 949 C C . SER A 1 122 ? -45.351 -7.140 87.456 1.00 53.81 122 SER A C 1
ATOM 951 O O . SER A 1 122 ? -45.893 -7.190 88.560 1.00 53.81 122 SER A O 1
ATOM 953 N N . SER A 1 123 ? -45.645 -6.205 86.539 1.00 47.25 123 SER A N 1
ATOM 954 C CA . SER A 1 123 ? -46.973 -5.591 86.295 1.00 47.25 123 SER A CA 1
ATOM 955 C C . SER A 1 123 ? -46.868 -4.356 85.386 1.00 47.25 123 SER A C 1
ATOM 957 O O . SER A 1 123 ? -46.988 -3.233 85.856 1.00 47.25 123 SER A O 1
ATOM 959 N N . PHE A 1 124 ? -46.678 -4.537 84.075 1.00 41.34 124 PHE A N 1
ATOM 960 C CA . PHE A 1 124 ? -47.139 -3.549 83.078 1.00 41.34 124 PHE A CA 1
ATOM 961 C C . PHE A 1 124 ? -47.366 -4.189 81.695 1.00 41.34 124 PHE A C 1
ATOM 963 O O . PHE A 1 124 ? -47.037 -3.638 80.649 1.00 41.34 124 PHE A O 1
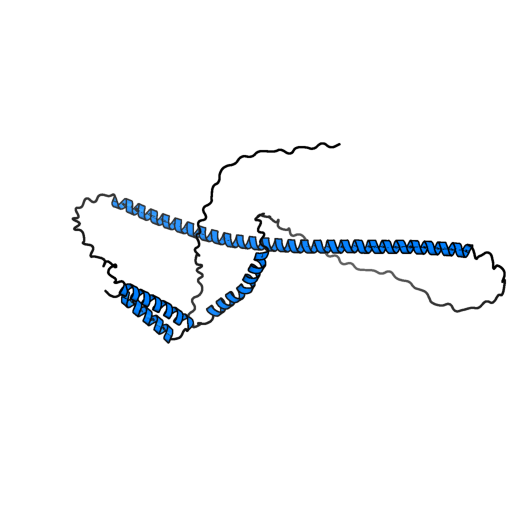ATOM 970 N N . SER A 1 125 ? -47.948 -5.389 81.677 1.00 50.94 125 SER A N 1
ATOM 971 C CA . SER A 1 125 ? -48.419 -6.014 80.441 1.00 50.94 125 SER A CA 1
ATOM 972 C C . SER A 1 125 ? -49.813 -5.474 80.122 1.00 50.94 125 SER A C 1
ATOM 974 O O . SER A 1 125 ? -50.771 -5.877 80.779 1.00 50.94 125 SER A O 1
ATOM 976 N N . SER A 1 126 ? -49.899 -4.502 79.198 1.00 47.16 126 SER A N 1
ATOM 977 C CA . SER A 1 126 ? -51.033 -4.268 78.261 1.00 47.16 126 SER A CA 1
ATOM 978 C C . SER A 1 126 ? -51.051 -2.881 77.581 1.00 47.16 126 SER A C 1
ATOM 980 O O . SER A 1 126 ? -51.967 -2.620 76.808 1.00 47.16 126 SER A O 1
ATOM 982 N N . ARG A 1 127 ? -50.067 -1.983 77.788 1.00 45.31 127 ARG A N 1
ATOM 983 C CA . ARG A 1 127 ? -50.031 -0.678 77.070 1.00 45.31 127 ARG A CA 1
ATOM 984 C C . ARG A 1 127 ? -48.888 -0.502 76.055 1.00 45.31 127 ARG A C 1
ATOM 986 O O . ARG A 1 127 ? -48.947 0.423 75.255 1.00 45.31 127 ARG A O 1
ATOM 993 N N . ALA A 1 128 ? -47.895 -1.394 76.036 1.00 48.78 128 ALA A N 1
ATOM 994 C CA . ALA A 1 128 ? -46.736 -1.298 75.135 1.00 48.78 128 ALA A CA 1
ATOM 995 C C . ALA A 1 128 ? -46.973 -1.867 73.717 1.00 48.78 128 ALA A C 1
ATOM 997 O O . ALA A 1 128 ? -46.286 -1.484 72.779 1.00 48.78 128 ALA A O 1
ATOM 998 N N . SER A 1 129 ? -48.003 -2.694 73.517 1.00 51.28 129 SER A N 1
ATOM 999 C CA . SER A 1 129 ? -48.232 -3.439 72.267 1.00 51.28 129 SER A CA 1
ATOM 1000 C C . SER A 1 129 ? -48.756 -2.616 71.081 1.00 51.28 129 SER A C 1
ATOM 1002 O O . SER A 1 129 ? -48.834 -3.142 69.972 1.00 51.28 129 SER A O 1
ATOM 1004 N N . ALA A 1 130 ? -49.135 -1.352 71.292 1.00 53.97 130 ALA A N 1
ATOM 1005 C CA . ALA A 1 130 ? -49.530 -0.435 70.219 1.00 53.97 130 ALA A CA 1
ATOM 1006 C C . ALA A 1 130 ? -48.361 0.458 69.768 1.00 53.97 130 ALA A C 1
ATOM 1008 O O . ALA A 1 130 ? -48.131 0.584 68.571 1.00 53.97 130 ALA A O 1
ATOM 1009 N N . ALA A 1 131 ? -47.581 0.994 70.714 1.00 57.75 131 ALA A N 1
ATOM 1010 C CA . ALA A 1 131 ? -46.410 1.822 70.418 1.00 57.75 131 ALA A CA 1
ATOM 1011 C C . ALA A 1 131 ? -45.235 1.002 69.849 1.00 57.75 131 ALA A C 1
ATOM 1013 O O . ALA A 1 131 ? -44.535 1.482 68.965 1.00 57.75 131 ALA A O 1
ATOM 1014 N N . GLU A 1 132 ? -45.051 -0.253 70.284 1.00 56.47 132 GLU A N 1
ATOM 1015 C CA . GLU A 1 132 ? -44.061 -1.159 69.676 1.00 56.47 132 GLU A CA 1
ATOM 1016 C C . GLU A 1 132 ? -44.432 -1.541 68.237 1.00 56.47 132 GLU A C 1
ATOM 1018 O O . GLU A 1 132 ? -43.554 -1.614 67.384 1.00 56.47 132 GLU A O 1
ATOM 1023 N N . LYS A 1 133 ? -45.726 -1.723 67.936 1.00 61.44 133 LYS A N 1
ATOM 1024 C CA . LYS A 1 133 ? -46.188 -2.005 66.566 1.00 61.44 133 LYS A CA 1
ATOM 1025 C C . LYS A 1 133 ? -46.015 -0.806 65.638 1.00 61.44 133 LYS A C 1
ATOM 1027 O O . LYS A 1 133 ? -45.605 -0.986 64.500 1.00 61.44 133 LYS A O 1
ATOM 1032 N N . GLU A 1 134 ? -46.304 0.398 66.122 1.00 65.50 134 GLU A N 1
ATOM 1033 C CA . GLU A 1 134 ? -46.110 1.639 65.362 1.00 65.50 134 GLU A CA 1
ATOM 1034 C C . GLU A 1 134 ? -44.618 1.891 65.082 1.00 65.50 134 GLU A C 1
ATOM 1036 O O . GLU A 1 134 ? -44.230 2.166 63.948 1.00 65.50 134 GLU A O 1
ATOM 1041 N N . GLN A 1 135 ? -43.753 1.667 66.075 1.00 72.25 135 GLN A N 1
ATOM 1042 C CA . GLN A 1 135 ? -42.304 1.787 65.916 1.00 72.25 135 GLN A CA 1
ATOM 1043 C C . GLN A 1 135 ? -41.717 0.715 64.978 1.00 72.25 135 GLN A C 1
ATOM 1045 O O . GLN A 1 135 ? -40.802 1.002 64.204 1.00 72.25 135 GLN A O 1
ATOM 1050 N N . GLU A 1 136 ? -42.236 -0.514 65.0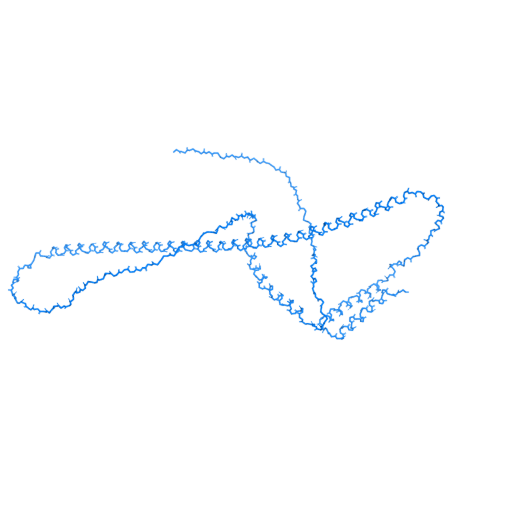09 1.00 75.00 136 GLU A N 1
ATOM 1051 C CA . GLU A 1 136 ? -41.829 -1.587 64.098 1.00 75.00 136 GLU A CA 1
ATOM 1052 C C . GLU A 1 136 ? -42.261 -1.317 62.646 1.00 75.00 136 GLU A C 1
ATOM 1054 O O . GLU A 1 136 ? -41.487 -1.573 61.718 1.00 75.00 136 GLU A O 1
ATOM 1059 N N . GLU A 1 137 ? -43.445 -0.735 62.427 1.00 79.50 137 GLU A N 1
ATOM 1060 C CA . GLU A 1 137 ? -43.869 -0.291 61.095 1.00 79.50 137 GLU A CA 1
ATOM 1061 C C . GLU A 1 137 ? -43.016 0.867 60.564 1.00 79.50 137 GLU A C 1
ATOM 1063 O O . GLU A 1 137 ? -42.601 0.828 59.403 1.00 79.50 137 GLU A O 1
ATOM 1068 N N . ASP A 1 138 ? -42.659 1.844 61.399 1.00 85.56 138 ASP A N 1
ATOM 1069 C CA . ASP A 1 138 ? -41.757 2.935 61.011 1.00 85.56 138 ASP A CA 1
ATOM 1070 C C . ASP A 1 138 ? -40.352 2.432 60.648 1.00 85.56 138 ASP A C 1
ATOM 1072 O O . ASP A 1 138 ? -39.776 2.846 59.636 1.00 85.56 138 ASP A O 1
ATOM 1076 N N . ILE A 1 139 ? -39.809 1.484 61.420 1.00 89.00 139 ILE A N 1
ATOM 1077 C CA . ILE A 1 139 ? -38.524 0.832 61.120 1.00 89.00 139 ILE A CA 1
ATOM 1078 C C . ILE A 1 139 ? -38.610 0.062 59.799 1.00 89.00 139 ILE A C 1
ATOM 1080 O O . ILE A 1 139 ? -37.697 0.138 58.973 1.00 89.00 139 ILE A O 1
ATOM 1084 N N . LYS A 1 140 ? -39.714 -0.647 59.556 1.00 90.25 140 LYS A N 1
ATOM 1085 C CA . LYS A 1 140 ? -39.945 -1.391 58.313 1.00 90.25 140 LYS A CA 1
ATOM 1086 C C . LYS A 1 140 ? -40.070 -0.460 57.107 1.00 90.25 140 LYS A C 1
ATOM 1088 O O . LYS A 1 140 ? -39.479 -0.725 56.060 1.00 90.25 140 LYS A O 1
ATOM 1093 N N . ASN A 1 141 ? -40.773 0.657 57.255 1.00 90.69 141 ASN A N 1
ATOM 1094 C CA . ASN A 1 141 ? -40.898 1.684 56.225 1.00 90.69 141 ASN A CA 1
ATOM 1095 C C . ASN A 1 141 ? -39.547 2.346 55.925 1.00 90.69 141 ASN A C 1
ATOM 1097 O O . ASN A 1 141 ? -39.196 2.531 54.757 1.00 90.69 141 ASN A O 1
ATOM 1101 N N . GLN A 1 142 ? -38.743 2.626 56.954 1.00 92.06 142 GLN A N 1
ATOM 1102 C CA . GLN A 1 142 ? -37.382 3.134 56.791 1.00 92.06 142 GLN A CA 1
ATOM 1103 C C . GLN A 1 142 ? -36.469 2.112 56.099 1.00 92.06 142 GLN A C 1
ATOM 1105 O O . GLN A 1 142 ? -35.736 2.482 55.181 1.00 92.06 142 GLN A O 1
ATOM 1110 N N . ALA A 1 143 ? -36.539 0.833 56.473 1.00 91.31 143 ALA A N 1
ATOM 1111 C CA . ALA A 1 143 ? -35.783 -0.239 55.827 1.00 91.31 143 ALA A CA 1
ATOM 1112 C C . ALA A 1 143 ? -36.152 -0.373 54.341 1.00 91.31 143 ALA A C 1
ATOM 1114 O O . ALA A 1 143 ? -35.265 -0.437 53.490 1.00 91.31 143 ALA A O 1
ATOM 1115 N N . ASN A 1 144 ? -37.444 -0.308 54.010 1.00 93.62 144 ASN A N 1
ATOM 1116 C CA . ASN A 1 144 ? -37.922 -0.304 52.626 1.00 93.62 144 ASN A CA 1
ATOM 1117 C C . ASN A 1 144 ? -37.426 0.929 51.852 1.00 93.62 144 ASN A C 1
ATOM 1119 O O . ASN A 1 144 ? -37.000 0.810 50.703 1.00 93.62 144 ASN A O 1
ATOM 1123 N N . ALA A 1 145 ? -37.426 2.111 52.476 1.00 94.81 145 ALA A N 1
ATOM 1124 C CA . ALA A 1 145 ? -36.910 3.335 51.865 1.00 94.81 145 ALA A CA 1
ATOM 1125 C C . ALA A 1 145 ? -35.391 3.273 51.616 1.00 94.81 145 ALA A C 1
ATOM 1127 O O . ALA A 1 145 ? -34.912 3.735 50.577 1.00 94.81 145 ALA A O 1
ATOM 1128 N N . VAL A 1 146 ? -34.624 2.687 52.542 1.00 95.12 146 VAL A N 1
ATOM 1129 C CA . VAL A 1 146 ? -33.181 2.447 52.376 1.00 95.12 146 VAL A CA 1
ATOM 1130 C C . VAL A 1 146 ? -32.929 1.426 51.267 1.00 95.12 146 VAL A C 1
ATOM 1132 O O . VAL A 1 146 ? -32.072 1.666 50.417 1.00 95.12 146 VAL A O 1
ATOM 1135 N N . GLN A 1 147 ? -33.706 0.343 51.222 1.00 94.50 147 GLN A N 1
ATOM 1136 C CA . GLN A 1 147 ? -33.612 -0.679 50.181 1.00 94.50 147 GLN A CA 1
ATOM 1137 C C . GLN A 1 147 ? -33.886 -0.092 48.790 1.00 94.50 147 GLN A C 1
ATOM 1139 O O . GLN A 1 147 ? -33.085 -0.278 47.878 1.00 94.50 147 GLN A O 1
ATOM 1144 N N . ALA A 1 148 ? -34.942 0.714 48.645 1.00 95.50 148 ALA A N 1
ATOM 1145 C CA . ALA A 1 148 ? -35.263 1.386 47.388 1.00 95.50 148 ALA A CA 1
ATOM 1146 C C . ALA A 1 148 ? -34.136 2.326 46.920 1.00 95.50 148 ALA A C 1
ATOM 1148 O O . ALA A 1 148 ? -33.789 2.352 45.738 1.00 95.50 148 ALA A O 1
ATOM 1149 N N . LYS A 1 149 ? -33.516 3.075 47.844 1.00 96.81 149 LYS A N 1
ATOM 1150 C CA . LYS A 1 149 ? -32.348 3.914 47.525 1.00 96.81 149 LYS A CA 1
ATOM 1151 C C . LYS A 1 149 ? -31.128 3.085 47.127 1.00 96.81 149 LYS A C 1
ATOM 1153 O O . LYS A 1 149 ? -30.388 3.499 46.237 1.00 96.81 149 LYS A O 1
ATOM 1158 N N . LEU A 1 150 ? -30.908 1.939 47.767 1.00 95.75 150 LEU A N 1
ATOM 1159 C CA . LEU A 1 150 ? -29.814 1.027 47.435 1.00 95.75 150 LEU A CA 1
ATOM 1160 C C . LEU A 1 150 ? -29.988 0.440 46.029 1.00 95.75 150 LEU A C 1
ATOM 1162 O O . LEU A 1 150 ? -29.028 0.412 45.257 1.00 95.75 150 LEU A O 1
ATOM 1166 N N . ASP A 1 151 ? -31.208 0.045 45.669 1.00 96.44 151 ASP A N 1
ATOM 1167 C CA . ASP A 1 151 ? -31.524 -0.480 44.339 1.00 96.44 151 ASP A CA 1
ATOM 1168 C C . ASP A 1 151 ? -31.357 0.589 43.246 1.00 96.44 151 ASP A C 1
ATOM 1170 O O . ASP A 1 151 ? -30.772 0.319 42.192 1.00 96.44 151 ASP A O 1
ATOM 1174 N N . GLU A 1 152 ? -31.769 1.831 43.514 1.00 96.81 152 GLU A N 1
ATOM 1175 C CA . GLU A 1 152 ? -31.547 2.960 42.603 1.00 96.81 152 GLU A CA 1
ATOM 1176 C C . GLU A 1 152 ? -30.051 3.280 42.437 1.00 96.81 152 GLU A C 1
ATOM 1178 O O . GLU A 1 152 ? -29.567 3.433 41.313 1.00 96.81 152 GLU A O 1
ATOM 1183 N N . LEU A 1 153 ? -29.273 3.301 43.526 1.00 97.00 153 LEU A N 1
ATOM 1184 C CA . LEU A 1 153 ? -27.817 3.484 43.452 1.00 97.00 153 LEU A CA 1
ATOM 1185 C C . LEU A 1 153 ? -27.137 2.364 42.656 1.00 97.00 153 LEU A C 1
ATOM 1187 O O . LEU A 1 153 ? -26.233 2.626 41.854 1.00 97.00 153 LEU A O 1
ATOM 1191 N N . LYS A 1 154 ? -27.585 1.117 42.824 1.00 96.94 154 LYS A N 1
ATOM 1192 C CA . LYS A 1 154 ? -27.088 -0.031 42.058 1.00 96.94 154 LYS A CA 1
ATOM 1193 C C . LYS A 1 154 ? -27.389 0.124 40.567 1.00 96.94 154 LYS A C 1
ATOM 1195 O O . LYS A 1 154 ? -26.501 -0.093 39.741 1.00 96.94 154 LYS A O 1
ATOM 1200 N N . LYS A 1 155 ? -28.602 0.561 40.216 1.00 96.81 155 LYS A N 1
ATOM 1201 C CA . LYS A 1 155 ? -28.995 0.849 38.829 1.00 96.81 155 LYS A CA 1
ATOM 1202 C C . LYS A 1 155 ? -28.150 1.969 38.220 1.00 96.81 155 LYS A C 1
ATOM 1204 O O . LYS A 1 155 ? -27.638 1.805 37.113 1.00 96.81 155 LYS A O 1
ATOM 1209 N N . GLN A 1 156 ? -27.943 3.071 38.942 1.00 97.62 156 GLN A N 1
ATOM 1210 C CA . GLN A 1 156 ? -27.090 4.169 38.475 1.00 97.62 156 GLN A CA 1
ATOM 1211 C C . GLN A 1 156 ? -25.637 3.740 38.284 1.00 97.62 156 GLN A C 1
ATOM 1213 O O . GLN A 1 156 ? -24.986 4.182 37.337 1.00 97.62 156 GLN A O 1
ATOM 1218 N N . THR A 1 157 ? -25.128 2.873 39.159 1.00 96.88 157 THR A N 1
ATOM 1219 C CA . THR A 1 157 ? -23.782 2.303 39.022 1.00 96.88 157 THR A CA 1
ATOM 1220 C C . THR A 1 157 ? -23.682 1.474 37.743 1.00 96.88 157 THR A C 1
ATOM 1222 O O . THR A 1 157 ? -22.812 1.733 36.917 1.00 96.88 157 THR A O 1
ATOM 1225 N N . ALA A 1 158 ? -24.644 0.578 37.503 1.00 97.31 158 ALA A N 1
ATOM 1226 C CA . ALA A 1 158 ? -24.691 -0.227 36.282 1.00 97.31 158 ALA A CA 1
ATOM 1227 C C . ALA A 1 158 ? -24.811 0.627 35.002 1.00 97.31 158 ALA A C 1
ATOM 1229 O O . ALA A 1 158 ? -24.165 0.332 33.994 1.00 97.31 158 ALA A O 1
ATOM 1230 N N . GLN A 1 159 ? -25.595 1.711 35.032 1.00 97.81 159 GLN A N 1
ATOM 1231 C CA . GLN A 1 159 ? -25.700 2.646 33.909 1.00 97.81 159 GLN A CA 1
ATOM 1232 C C . GLN A 1 159 ? -24.369 3.361 33.637 1.00 97.81 159 GLN A C 1
ATOM 1234 O O . GLN A 1 159 ? -23.937 3.430 32.486 1.00 97.81 159 GLN A O 1
ATOM 1239 N N . LYS A 1 160 ? -23.703 3.878 34.677 1.00 98.00 160 LYS A N 1
ATOM 1240 C CA . LYS A 1 160 ? -22.393 4.534 34.542 1.00 98.00 160 LYS A CA 1
ATOM 1241 C C . LYS A 1 160 ? -21.338 3.563 34.015 1.00 98.00 160 LYS A C 1
ATOM 1243 O O . LYS A 1 160 ? -20.611 3.926 33.095 1.00 98.00 160 LYS A O 1
ATOM 1248 N N . ASP A 1 161 ? -21.318 2.325 34.501 1.00 98.12 161 ASP A N 1
ATOM 1249 C CA . ASP A 1 161 ? -20.422 1.279 33.994 1.00 98.12 161 ASP A CA 1
ATOM 1250 C C . ASP A 1 161 ? -20.672 0.975 32.513 1.00 98.12 161 ASP A C 1
ATOM 1252 O O . ASP A 1 161 ? -19.727 0.811 31.741 1.00 98.12 161 ASP A O 1
ATOM 1256 N N . SER A 1 162 ? -21.938 0.942 32.084 1.00 97.88 162 SER A N 1
ATOM 1257 C CA . SER A 1 162 ? -22.286 0.786 30.669 1.00 97.88 162 SER A CA 1
ATOM 1258 C C . SER A 1 162 ? -21.748 1.939 29.818 1.00 97.88 162 SER A C 1
ATOM 1260 O O . SER A 1 162 ? -21.209 1.701 28.738 1.00 97.88 162 SER A O 1
ATOM 1262 N N . VAL A 1 163 ? -21.863 3.183 30.294 1.00 98.19 163 VAL A N 1
ATOM 1263 C CA . VAL A 1 163 ? -21.334 4.365 29.591 1.00 98.19 163 VAL A CA 1
ATOM 1264 C C . VAL A 1 163 ? -19.807 4.330 29.528 1.00 98.19 163 VAL A C 1
ATOM 1266 O O . VAL A 1 163 ? -19.235 4.609 28.476 1.00 98.19 163 VAL A O 1
ATOM 1269 N N . ILE A 1 164 ? -19.138 3.939 30.616 1.00 98.38 164 ILE A N 1
ATOM 1270 C CA . ILE A 1 164 ? -17.677 3.789 30.654 1.00 98.38 164 ILE A CA 1
ATOM 1271 C C . ILE A 1 164 ? -17.225 2.756 29.620 1.00 98.38 164 ILE A C 1
ATOM 1273 O O . ILE A 1 164 ? -16.324 3.043 28.834 1.00 98.38 164 ILE A O 1
ATOM 1277 N N . LYS A 1 165 ? -17.876 1.589 29.563 1.00 98.31 165 LYS A N 1
ATOM 1278 C CA . LYS A 1 165 ? -17.561 0.542 28.578 1.00 98.31 165 LYS A CA 1
ATOM 1279 C C . LYS A 1 165 ? -17.778 1.019 27.142 1.00 98.31 165 LYS A C 1
ATOM 1281 O O . LYS A 1 165 ? -16.919 0.797 26.294 1.00 98.31 165 LYS A O 1
ATOM 1286 N N . ALA A 1 166 ? -18.886 1.710 26.873 1.00 98.00 166 ALA A N 1
ATOM 1287 C CA . ALA A 1 166 ? -19.163 2.268 25.550 1.00 98.00 166 ALA A CA 1
ATOM 1288 C C . ALA A 1 166 ? -18.111 3.312 25.135 1.00 98.00 166 ALA A C 1
ATOM 1290 O O . ALA A 1 166 ? -17.614 3.278 24.012 1.00 98.00 166 ALA A O 1
ATOM 1291 N N . SER A 1 167 ? -17.722 4.198 26.054 1.00 98.38 167 SER A N 1
ATOM 1292 C CA . SER A 1 167 ? -16.675 5.200 25.824 1.00 98.38 167 SER A CA 1
ATOM 1293 C C . SER A 1 167 ? -15.305 4.557 25.578 1.00 98.38 167 SER A C 1
ATOM 1295 O O . SER A 1 167 ? -14.598 4.932 24.646 1.00 98.38 167 SER A O 1
ATOM 1297 N N . GLN A 1 168 ? -14.946 3.528 26.353 1.00 98.44 168 GLN A N 1
ATOM 1298 C CA . GLN A 1 168 ? -13.714 2.762 26.143 1.00 98.44 168 GLN A CA 1
ATOM 1299 C C . GLN A 1 168 ? -13.687 2.089 24.769 1.00 98.44 168 GLN A C 1
ATOM 1301 O O . GLN A 1 168 ? -12.661 2.141 24.090 1.00 98.44 168 GLN A O 1
ATOM 1306 N N . LEU A 1 169 ? -14.812 1.510 24.337 1.00 98.12 169 LEU A N 1
ATOM 1307 C CA . LEU A 1 169 ? -14.936 0.922 23.006 1.00 98.12 169 LEU A CA 1
ATOM 1308 C C . LEU A 1 169 ? -14.729 1.983 21.916 1.00 98.12 169 LEU A C 1
ATOM 1310 O O . LEU A 1 169 ? -13.879 1.804 21.046 1.00 98.12 169 LEU A O 1
ATOM 1314 N N . GLN A 1 170 ? -15.407 3.130 22.015 1.00 98.50 170 GLN A N 1
ATOM 1315 C CA . GLN A 1 170 ? -15.230 4.240 21.071 1.00 98.50 170 GLN A CA 1
ATOM 1316 C C . GLN A 1 170 ? -13.787 4.759 21.027 1.00 98.50 170 GLN A C 1
ATOM 1318 O O . GLN A 1 170 ? -13.270 5.060 19.951 1.00 98.50 170 GLN A O 1
ATOM 1323 N N . LEU A 1 171 ? -13.116 4.843 22.179 1.00 98.38 171 LEU A N 1
ATOM 1324 C CA . LEU A 1 171 ? -11.711 5.237 22.252 1.00 98.38 171 LEU A CA 1
ATOM 1325 C C . LEU A 1 171 ? -10.805 4.211 21.562 1.00 98.38 171 LEU A C 1
ATOM 1327 O O . LEU A 1 171 ? -9.869 4.592 20.857 1.00 98.38 171 LEU A O 1
ATOM 1331 N N . SER A 1 172 ? -11.081 2.917 21.740 1.00 98.06 172 SER A N 1
ATOM 1332 C CA . SER A 1 172 ? -10.330 1.856 21.069 1.00 98.06 172 SER A CA 1
ATOM 1333 C C . SER A 1 172 ? -10.519 1.889 19.549 1.00 98.06 172 SER A C 1
ATOM 1335 O O . SER A 1 172 ? -9.526 1.866 18.822 1.00 98.06 172 SER A O 1
ATOM 1337 N N . ASP A 1 173 ? -11.748 2.090 19.067 1.00 98.50 173 ASP A N 1
ATOM 1338 C CA . ASP A 1 173 ? -12.048 2.253 17.640 1.00 98.50 173 ASP A CA 1
ATOM 1339 C C . ASP A 1 173 ? -11.343 3.479 17.055 1.00 98.50 173 ASP A C 1
ATOM 1341 O O . ASP A 1 173 ? -10.768 3.426 15.966 1.00 98.50 173 ASP A O 1
ATOM 1345 N N . ALA A 1 174 ? -11.358 4.600 17.783 1.00 98.31 174 ALA A N 1
ATOM 1346 C CA . ALA A 1 174 ? -10.655 5.811 17.379 1.00 98.31 174 ALA A CA 1
ATOM 1347 C C . ALA A 1 174 ? -9.137 5.584 17.300 1.00 98.31 174 ALA A C 1
ATOM 1349 O O . ALA A 1 174 ? -8.491 6.073 16.373 1.00 98.31 174 ALA A O 1
ATOM 1350 N N . LYS A 1 175 ? -8.570 4.804 18.226 1.00 98.62 175 LYS A N 1
ATOM 1351 C CA . LYS A 1 175 ? -7.148 4.446 18.227 1.00 98.62 175 LYS A CA 1
ATOM 1352 C C . LYS A 1 175 ? -6.772 3.568 17.031 1.00 98.62 175 LYS A C 1
ATOM 1354 O O . LYS A 1 175 ? -5.737 3.821 16.420 1.00 98.62 175 LYS A O 1
ATOM 1359 N N . ILE A 1 176 ? -7.606 2.588 16.675 1.00 98.44 176 ILE A N 1
ATOM 1360 C CA . ILE A 1 176 ? -7.401 1.745 15.483 1.00 98.44 176 ILE A CA 1
ATOM 1361 C C . ILE A 1 176 ? -7.441 2.612 14.224 1.00 98.44 176 ILE A C 1
ATOM 1363 O O . ILE A 1 176 ? -6.487 2.615 13.452 1.00 98.44 176 ILE A O 1
ATOM 1367 N N . LYS A 1 177 ? -8.477 3.449 14.076 1.00 98.56 177 LYS A N 1
ATOM 1368 C CA . LYS A 1 177 ? -8.586 4.383 12.945 1.00 98.56 177 LYS A CA 1
ATOM 1369 C C . LYS A 1 177 ? -7.375 5.306 12.845 1.00 98.56 177 LYS A C 1
ATOM 1371 O O . LYS A 1 177 ? -6.922 5.593 11.743 1.00 98.56 177 LYS A O 1
ATOM 1376 N N . LEU A 1 178 ? -6.851 5.782 13.974 1.00 98.44 178 LEU A N 1
ATOM 1377 C CA . LEU A 1 178 ? -5.655 6.621 13.988 1.00 98.44 178 LEU A CA 1
ATOM 1378 C C . LEU A 1 178 ? -4.419 5.854 13.498 1.00 98.44 178 LEU A C 1
ATOM 1380 O O . LEU A 1 178 ? -3.661 6.390 12.694 1.00 98.44 178 LEU A O 1
ATOM 1384 N N . ALA A 1 179 ? -4.242 4.605 13.932 1.00 98.19 179 ALA A N 1
ATOM 1385 C CA . ALA A 1 179 ? -3.158 3.749 13.459 1.00 98.19 179 ALA A CA 1
ATOM 1386 C C . ALA A 1 179 ? -3.266 3.466 11.949 1.00 98.19 179 ALA A C 1
ATOM 1388 O O . ALA A 1 179 ? -2.274 3.595 11.234 1.00 98.19 179 ALA A O 1
ATOM 1389 N N . ASP A 1 180 ? -4.468 3.187 11.438 1.00 98.38 180 ASP A N 1
ATOM 1390 C CA . ASP A 1 180 ? -4.699 2.981 10.001 1.00 98.38 180 ASP A CA 1
ATOM 1391 C C . ASP A 1 180 ? -4.353 4.230 9.184 1.00 98.38 180 ASP A C 1
ATOM 1393 O O . ASP A 1 180 ? -3.746 4.151 8.112 1.00 98.38 180 ASP A O 1
ATOM 1397 N N . LYS A 1 181 ? -4.716 5.412 9.699 1.00 98.31 181 LYS A N 1
ATOM 1398 C CA . LYS A 1 181 ? -4.362 6.690 9.072 1.00 98.31 181 LYS A CA 1
ATOM 1399 C C . LYS A 1 181 ? -2.853 6.917 9.077 1.00 98.31 181 LYS A C 1
ATOM 1401 O O . LYS A 1 181 ? -2.333 7.364 8.058 1.00 98.31 181 LYS A O 1
ATOM 1406 N N . GLN A 1 182 ? -2.164 6.579 10.166 1.00 98.50 182 GLN A N 1
ATOM 1407 C CA . GLN A 1 182 ? -0.706 6.672 10.255 1.00 98.50 182 GLN A CA 1
ATOM 1408 C C . GLN A 1 182 ? -0.022 5.754 9.230 1.00 98.50 182 GLN A C 1
ATOM 1410 O O . GLN A 1 182 ? 0.827 6.212 8.469 1.00 98.50 182 GLN A O 1
ATOM 1415 N N . ALA A 1 183 ? -0.457 4.496 9.130 1.00 98.06 183 ALA A N 1
ATOM 1416 C CA . ALA A 1 183 ? 0.083 3.542 8.162 1.00 98.06 183 ALA A CA 1
ATOM 1417 C C . ALA A 1 183 ? -0.141 3.991 6.705 1.00 98.06 183 ALA A C 1
ATOM 1419 O O . ALA A 1 183 ? 0.747 3.869 5.859 1.00 98.06 183 ALA A O 1
ATOM 1420 N N . ALA A 1 184 ? -1.316 4.551 6.397 1.00 98.25 184 ALA A N 1
ATOM 1421 C CA . ALA A 1 184 ? -1.600 5.096 5.070 1.00 98.25 184 ALA A CA 1
ATOM 1422 C C . ALA A 1 184 ? -0.693 6.290 4.721 1.00 98.25 184 ALA A C 1
ATOM 1424 O O . ALA A 1 184 ? -0.292 6.439 3.565 1.00 98.25 184 ALA A O 1
ATOM 1425 N N . LEU A 1 185 ? -0.363 7.124 5.712 1.00 98.06 185 LEU A N 1
ATOM 1426 C CA . LEU A 1 185 ? 0.509 8.285 5.544 1.00 98.06 185 LEU A CA 1
ATOM 1427 C C . LEU A 1 185 ? 1.948 7.849 5.236 1.00 98.06 185 LEU A C 1
ATOM 1429 O O . LEU A 1 185 ? 2.529 8.311 4.257 1.00 98.06 185 LEU A O 1
ATOM 1433 N N . GLU A 1 186 ? 2.487 6.902 6.004 1.00 98.19 186 GLU A N 1
ATOM 1434 C CA . GLU A 1 186 ? 3.834 6.353 5.795 1.00 98.19 186 GLU A CA 1
ATOM 1435 C C . GLU A 1 186 ? 3.976 5.682 4.423 1.00 98.19 186 GLU A C 1
ATOM 1437 O O . GLU A 1 186 ? 4.961 5.907 3.717 1.00 98.19 186 GLU A O 1
ATOM 1442 N N . LYS A 1 187 ? 2.958 4.927 3.992 1.00 98.00 187 LYS A N 1
ATOM 1443 C CA . LYS A 1 187 ? 2.917 4.332 2.648 1.00 98.00 187 LYS A CA 1
ATOM 1444 C C . LYS A 1 187 ? 2.975 5.396 1.556 1.00 98.00 187 LYS A C 1
ATOM 1446 O O . LYS A 1 187 ? 3.791 5.293 0.645 1.00 98.00 187 LYS A O 1
ATOM 1451 N N . LEU A 1 188 ? 2.131 6.424 1.656 1.00 98.06 188 LEU A N 1
ATOM 1452 C CA . LEU A 1 188 ? 2.093 7.505 0.671 1.00 98.06 188 LEU A CA 1
ATOM 1453 C C . LEU A 1 188 ? 3.419 8.273 0.637 1.00 98.06 188 LEU A C 1
ATOM 1455 O O . LEU A 1 188 ? 3.899 8.624 -0.438 1.00 98.06 188 LEU A O 1
ATOM 1459 N N . GLN A 1 189 ? 4.039 8.499 1.796 1.00 98.06 189 GLN A N 1
ATOM 1460 C CA . GLN A 1 189 ? 5.356 9.122 1.882 1.00 98.06 189 GLN A CA 1
ATOM 1461 C C . GLN A 1 189 ? 6.428 8.278 1.183 1.00 98.06 189 GLN A C 1
ATOM 1463 O O . GLN A 1 189 ? 7.251 8.819 0.446 1.00 98.06 189 GLN A O 1
ATOM 1468 N N . TRP A 1 190 ? 6.418 6.962 1.387 1.00 97.94 190 TRP A N 1
ATOM 1469 C CA . TRP A 1 190 ? 7.369 6.060 0.744 1.00 97.94 190 TRP A CA 1
ATOM 1470 C C . TRP A 1 190 ? 7.179 6.004 -0.780 1.00 97.94 190 TRP A C 1
ATOM 1472 O O . TRP A 1 190 ? 8.152 6.101 -1.530 1.00 97.94 190 TRP A O 1
ATOM 1482 N N . GLU A 1 191 ? 5.932 5.936 -1.250 1.00 97.81 191 GLU A N 1
ATOM 1483 C CA . GLU A 1 191 ? 5.592 6.016 -2.678 1.00 97.81 191 GLU A CA 1
ATOM 1484 C C . GLU A 1 191 ? 6.047 7.345 -3.295 1.00 97.81 191 GLU A C 1
ATOM 1486 O O . GLU A 1 191 ? 6.636 7.358 -4.372 1.00 97.81 191 GLU A O 1
ATOM 1491 N N . ALA A 1 192 ? 5.848 8.467 -2.598 1.00 97.06 192 ALA A N 1
ATOM 1492 C CA . ALA A 1 192 ? 6.302 9.772 -3.069 1.00 97.06 192 ALA A CA 1
ATOM 1493 C C . ALA A 1 192 ? 7.835 9.853 -3.154 1.00 97.06 192 ALA A C 1
ATOM 1495 O O . ALA A 1 192 ? 8.369 10.309 -4.163 1.00 97.06 192 ALA A O 1
ATOM 1496 N N . MET A 1 193 ? 8.552 9.375 -2.132 1.00 96.19 193 MET A N 1
ATOM 1497 C CA . MET A 1 193 ? 10.021 9.373 -2.102 1.00 96.19 193 MET A CA 1
ATOM 1498 C C . MET A 1 193 ? 10.622 8.512 -3.220 1.00 96.19 193 MET A C 1
ATOM 1500 O O . MET A 1 193 ? 11.569 8.921 -3.889 1.00 96.19 193 MET A O 1
ATOM 1504 N N . THR A 1 194 ? 10.066 7.322 -3.444 1.00 95.69 194 THR A N 1
ATOM 1505 C CA . THR A 1 194 ? 10.542 6.399 -4.486 1.00 95.69 194 THR A CA 1
ATOM 1506 C C . THR A 1 194 ? 10.172 6.879 -5.888 1.00 95.69 194 THR A C 1
ATOM 1508 O O . THR A 1 194 ? 11.009 6.829 -6.790 1.00 95.69 194 THR A O 1
ATOM 1511 N N . SER A 1 195 ? 8.967 7.429 -6.061 1.00 95.75 195 SER A N 1
ATOM 1512 C CA . SER A 1 195 ? 8.545 8.047 -7.318 1.00 95.75 195 SER A CA 1
ATOM 1513 C C . SER A 1 195 ? 9.408 9.259 -7.662 1.00 95.75 195 SER A C 1
ATOM 1515 O O . SER A 1 195 ? 9.852 9.370 -8.801 1.00 95.75 195 SER A O 1
ATOM 1517 N N . ASN A 1 196 ? 9.692 10.149 -6.709 1.00 96.19 196 ASN A N 1
ATOM 1518 C CA . ASN A 1 196 ? 10.493 11.342 -6.980 1.00 96.19 196 ASN A CA 1
ATOM 1519 C C . ASN A 1 196 ? 11.922 10.978 -7.408 1.00 96.19 196 ASN A C 1
ATOM 1521 O O . ASN A 1 196 ? 12.441 11.523 -8.374 1.00 96.19 196 ASN A O 1
ATOM 1525 N N . LYS A 1 197 ? 12.512 9.953 -6.784 1.00 95.94 197 LYS A N 1
ATOM 1526 C CA . LYS A 1 197 ? 13.817 9.421 -7.197 1.00 95.94 197 LYS A CA 1
ATOM 1527 C C . LYS A 1 197 ? 13.828 8.932 -8.652 1.00 95.94 197 LYS A C 1
ATOM 1529 O O . LYS A 1 197 ? 14.825 9.097 -9.351 1.00 95.94 197 LYS A O 1
ATOM 1534 N N . SER A 1 198 ? 12.737 8.321 -9.119 1.00 93.88 198 SER A N 1
ATOM 1535 C CA . SER A 1 198 ? 12.627 7.911 -10.527 1.00 93.88 198 SER A CA 1
ATOM 1536 C C . SER A 1 198 ? 12.537 9.108 -11.478 1.00 93.88 198 SER A C 1
ATOM 1538 O O . SER A 1 198 ? 13.158 9.085 -12.537 1.00 93.88 198 SER A O 1
ATOM 1540 N N . VAL A 1 199 ? 11.841 10.176 -11.071 1.00 97.12 199 VAL A N 1
ATOM 1541 C CA . VAL A 1 199 ? 11.751 11.432 -11.830 1.00 97.12 199 VAL A CA 1
ATOM 1542 C C . VAL A 1 199 ? 13.117 12.107 -11.919 1.00 97.12 199 VAL A C 1
ATOM 1544 O O . VAL A 1 199 ? 13.523 12.490 -13.008 1.00 97.12 199 VAL A O 1
ATOM 1547 N N . GLU A 1 200 ? 13.859 12.188 -10.812 1.00 96.56 200 GLU A N 1
ATOM 1548 C CA . GLU A 1 200 ? 15.227 12.726 -10.799 1.00 96.56 200 GLU A CA 1
ATOM 1549 C C . GLU A 1 200 ? 16.153 11.954 -11.750 1.00 96.56 200 GLU A C 1
ATOM 1551 O O . GLU A 1 200 ? 16.928 12.562 -12.489 1.00 96.56 200 GLU A O 1
ATOM 1556 N N . LYS A 1 201 ? 16.041 10.618 -11.787 1.00 97.25 201 LYS A N 1
ATOM 1557 C CA . LYS A 1 201 ? 16.810 9.790 -12.725 1.00 97.25 201 LYS A CA 1
ATOM 1558 C C . LYS A 1 201 ? 16.465 10.115 -14.181 1.00 97.25 201 LYS A C 1
ATOM 1560 O O . LYS A 1 201 ? 17.369 10.336 -14.980 1.00 97.25 201 LYS A O 1
ATOM 1565 N N . LEU A 1 202 ? 15.173 10.155 -14.514 1.00 97.75 202 LEU A N 1
ATOM 1566 C CA . LEU A 1 202 ? 14.704 10.458 -15.870 1.00 97.75 202 LEU A CA 1
ATOM 1567 C C . LEU A 1 202 ? 15.086 11.878 -16.309 1.00 97.75 202 LEU A C 1
ATOM 1569 O O . LEU A 1 202 ? 15.441 12.076 -17.466 1.00 97.75 202 LEU A O 1
ATOM 1573 N N . GLN A 1 203 ? 15.062 12.853 -15.397 1.00 96.75 203 GLN A N 1
ATOM 1574 C CA . GLN A 1 203 ? 15.524 14.210 -15.684 1.00 96.75 203 GLN A CA 1
ATOM 1575 C C . GLN A 1 203 ? 17.013 14.222 -16.053 1.00 96.75 203 GLN A C 1
ATOM 1577 O O . GLN A 1 203 ? 17.383 14.830 -17.050 1.00 96.75 203 GLN A O 1
ATOM 1582 N N . GLY A 1 204 ? 17.858 13.501 -15.308 1.00 96.94 204 GLY A N 1
ATOM 1583 C CA . GLY A 1 204 ? 19.282 13.391 -15.638 1.00 96.94 204 GLY A CA 1
ATOM 1584 C C . GLY A 1 204 ? 19.541 12.711 -16.989 1.00 96.94 204 GLY A C 1
ATOM 1585 O O . GLY A 1 204 ? 20.425 13.134 -17.735 1.00 96.94 204 GLY A O 1
ATOM 1586 N N . GLU A 1 205 ? 18.756 11.687 -17.339 1.00 97.94 205 GLU A N 1
ATOM 1587 C CA . GLU A 1 205 ? 18.810 11.049 -18.665 1.00 97.94 205 GLU A CA 1
ATOM 1588 C C . GLU A 1 205 ? 18.407 12.028 -19.780 1.00 97.94 205 GLU A C 1
ATOM 1590 O O . GLU A 1 205 ? 19.070 12.087 -20.816 1.00 97.94 205 GLU A O 1
ATOM 1595 N N . LEU A 1 206 ? 17.370 12.840 -19.553 1.00 97.62 206 LEU A N 1
ATOM 1596 C CA . LEU A 1 206 ? 16.924 13.863 -20.499 1.00 97.62 206 LEU A CA 1
ATOM 1597 C C . LEU A 1 206 ? 17.987 14.950 -20.711 1.00 97.62 206 LEU A C 1
ATOM 1599 O O . LEU A 1 206 ? 18.273 15.301 -21.854 1.00 97.62 206 LEU A O 1
ATOM 1603 N N . ASP A 1 207 ? 18.595 15.445 -19.632 1.00 97.56 207 ASP A N 1
ATOM 1604 C CA . ASP A 1 207 ? 19.656 16.457 -19.694 1.00 97.56 207 ASP A CA 1
ATOM 1605 C C . ASP A 1 207 ? 20.885 15.920 -20.452 1.00 97.56 207 ASP A C 1
ATOM 1607 O O . ASP A 1 207 ? 21.501 16.630 -21.252 1.00 97.56 207 ASP A O 1
ATOM 1611 N N . THR A 1 208 ? 21.206 14.637 -20.249 1.00 98.06 208 THR A N 1
ATOM 1612 C CA . THR A 1 208 ? 22.282 13.944 -20.974 1.00 98.06 208 THR A CA 1
ATOM 1613 C C . THR A 1 208 ? 21.974 13.875 -22.471 1.00 98.06 208 THR A C 1
ATOM 1615 O O . THR A 1 208 ? 22.787 14.315 -23.285 1.00 98.06 208 THR A O 1
ATOM 1618 N N . LEU A 1 209 ? 20.777 13.406 -22.843 1.00 97.69 209 LEU A N 1
ATOM 1619 C CA . LEU A 1 209 ? 20.342 13.314 -24.239 1.00 97.69 209 LEU A CA 1
ATOM 1620 C C . LEU A 1 209 ? 20.289 14.690 -24.920 1.00 97.69 209 LEU A C 1
ATOM 1622 O O . LEU A 1 209 ? 20.667 14.828 -26.083 1.00 97.69 209 LEU A O 1
ATOM 1626 N N . GLN A 1 210 ? 19.854 15.730 -24.205 1.00 96.94 210 GLN A N 1
ATOM 1627 C CA . GLN A 1 210 ? 19.870 17.102 -24.708 1.00 96.94 210 GLN A CA 1
ATOM 1628 C C . GLN A 1 210 ? 21.301 17.567 -25.018 1.00 96.94 210 GLN A C 1
ATOM 1630 O O . GLN A 1 210 ? 21.531 18.217 -26.044 1.00 96.94 210 GLN A O 1
ATOM 1635 N N . GLY A 1 211 ? 22.264 17.226 -24.157 1.00 96.44 211 GLY A N 1
ATOM 1636 C CA . GLY A 1 211 ? 23.686 17.481 -24.387 1.00 96.44 211 GLY A CA 1
ATOM 1637 C C . GLY A 1 211 ? 24.218 16.755 -25.625 1.00 96.44 211 GLY A C 1
ATOM 1638 O O . GLY A 1 211 ? 24.851 17.379 -26.479 1.00 96.44 211 GLY A O 1
ATOM 1639 N N . GLU A 1 212 ? 23.901 15.467 -25.773 1.00 97.31 212 GLU A N 1
ATOM 1640 C CA . GLU A 1 212 ? 24.273 14.662 -26.945 1.00 97.31 212 GLU A CA 1
ATOM 1641 C C . GLU A 1 212 ? 23.683 15.232 -28.242 1.00 97.31 212 GLU A C 1
ATOM 1643 O O . GLU A 1 212 ? 24.406 15.427 -29.222 1.00 97.31 212 GLU A O 1
ATOM 1648 N N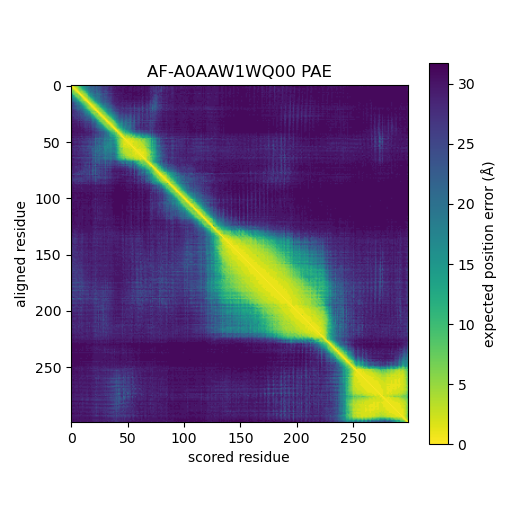 . MET A 1 213 ? 22.393 15.585 -28.242 1.00 97.00 213 MET A N 1
ATOM 1649 C CA . MET A 1 213 ? 21.725 16.174 -29.405 1.00 97.00 213 MET A CA 1
ATOM 1650 C C . MET A 1 213 ? 22.298 17.549 -29.762 1.00 97.00 213 MET A C 1
ATOM 1652 O O . MET A 1 213 ? 22.437 17.868 -30.942 1.00 97.00 213 MET A O 1
ATOM 1656 N N . SER A 1 214 ? 22.692 18.343 -28.764 1.00 96.81 214 SER A N 1
ATOM 1657 C CA . SER A 1 214 ? 23.385 19.618 -28.989 1.00 96.81 214 SER A CA 1
ATOM 1658 C C . SER A 1 214 ? 24.757 19.398 -29.628 1.00 96.81 214 SER A C 1
ATOM 1660 O O . SER A 1 214 ? 25.113 20.089 -30.582 1.00 96.81 214 SER A O 1
ATOM 1662 N N . SER A 1 215 ? 25.512 18.396 -29.162 1.00 96.19 215 SER A N 1
ATOM 1663 C CA . SER A 1 215 ? 26.798 18.034 -29.768 1.00 96.19 215 SER A CA 1
ATOM 1664 C C . SER A 1 215 ? 26.634 17.558 -31.213 1.00 96.19 215 SER A C 1
ATOM 1666 O O . SER A 1 215 ? 27.436 17.921 -32.072 1.00 96.19 215 SER A O 1
ATOM 1668 N N . PHE A 1 216 ? 25.600 16.762 -31.491 1.00 95.88 216 PHE A N 1
ATOM 1669 C CA . PHE A 1 216 ? 25.268 16.317 -32.842 1.00 95.88 216 PHE A CA 1
ATOM 1670 C C . PHE A 1 216 ? 24.898 17.510 -33.728 1.00 95.88 216 PHE A C 1
ATOM 1672 O O . PHE A 1 216 ? 25.434 17.649 -34.821 1.00 95.88 216 PHE A O 1
ATOM 1679 N N . MET A 1 217 ? 24.062 18.430 -33.241 1.00 94.06 217 MET A N 1
ATOM 1680 C CA . MET A 1 217 ? 23.655 19.627 -33.983 1.00 94.06 217 MET A CA 1
ATOM 1681 C C . MET A 1 217 ? 24.851 20.493 -34.407 1.00 94.06 217 MET A C 1
ATOM 1683 O O . MET A 1 217 ? 24.913 20.906 -35.563 1.00 94.06 217 MET A O 1
ATOM 1687 N N . ILE A 1 218 ? 25.827 20.703 -33.517 1.00 93.88 218 ILE A N 1
ATOM 1688 C CA . ILE A 1 218 ? 27.065 21.436 -33.840 1.00 93.88 218 ILE A CA 1
ATOM 1689 C C . ILE A 1 218 ? 27.850 20.730 -34.958 1.00 93.88 218 ILE A C 1
ATOM 1691 O O . ILE A 1 218 ? 28.382 21.392 -35.850 1.00 93.88 218 ILE A O 1
ATOM 1695 N N . LEU A 1 219 ? 27.900 19.393 -34.945 1.00 93.12 219 LEU A N 1
ATOM 1696 C CA . LEU A 1 219 ? 28.553 18.611 -35.997 1.00 93.12 219 LEU A CA 1
ATOM 1697 C C . LEU A 1 219 ? 27.868 18.805 -37.362 1.00 93.12 219 LEU A C 1
ATOM 1699 O O . LEU A 1 219 ? 28.560 19.055 -38.349 1.00 93.12 219 LEU A O 1
ATOM 1703 N N . PHE A 1 220 ? 26.530 18.747 -37.427 1.00 91.44 220 PHE A N 1
ATOM 1704 C CA . PHE A 1 220 ? 25.795 19.012 -38.677 1.00 91.44 220 PHE A CA 1
ATOM 1705 C C . PHE A 1 220 ? 25.972 20.438 -39.161 1.00 91.44 220 PHE A C 1
ATOM 1707 O O . PHE A 1 220 ? 26.124 20.657 -40.358 1.00 91.44 220 PHE A O 1
ATOM 1714 N N . GLU A 1 221 ? 25.964 21.410 -38.254 1.00 91.12 221 GLU A N 1
ATOM 1715 C CA . GLU A 1 221 ? 26.180 22.803 -38.619 1.00 91.12 221 GLU A CA 1
ATOM 1716 C C . GLU A 1 221 ? 27.579 23.016 -39.219 1.00 91.12 221 GLU A C 1
ATOM 1718 O O . GLU A 1 221 ? 27.726 23.769 -40.183 1.00 91.12 221 GLU A O 1
ATOM 1723 N N . GLY A 1 222 ? 28.597 22.328 -38.694 1.00 87.75 222 GLY A N 1
ATOM 1724 C CA . GLY A 1 222 ? 29.934 22.298 -39.285 1.00 87.75 222 GLY A CA 1
ATOM 1725 C C . GLY A 1 222 ? 29.941 21.705 -40.696 1.00 87.75 222 GLY A C 1
ATOM 1726 O O . GLY A 1 222 ? 30.511 22.312 -41.599 1.00 87.75 222 GLY A O 1
ATOM 1727 N N . LEU A 1 223 ? 29.262 20.571 -40.897 1.00 86.12 223 LEU A N 1
ATOM 1728 C CA . LEU A 1 223 ? 29.204 19.868 -42.184 1.00 86.12 223 LEU A CA 1
ATOM 1729 C C . LEU A 1 223 ? 28.427 20.648 -43.260 1.00 86.12 223 LEU A C 1
ATOM 1731 O O . LEU A 1 223 ? 28.885 20.801 -44.386 1.00 86.12 223 LEU A O 1
ATOM 1735 N N . VAL A 1 224 ? 27.278 21.228 -42.910 1.00 86.56 224 VAL A N 1
ATOM 1736 C CA . VAL A 1 224 ? 26.477 22.055 -43.833 1.00 86.56 224 VAL A CA 1
ATOM 1737 C C . VAL A 1 224 ? 27.256 23.288 -44.308 1.00 86.56 224 VAL A C 1
ATOM 1739 O O . VAL A 1 224 ? 27.055 23.760 -45.426 1.00 86.56 224 VAL A O 1
ATOM 1742 N N . LYS A 1 225 ? 28.166 23.818 -43.482 1.00 76.00 225 LYS A N 1
ATOM 1743 C CA . LYS A 1 225 ? 29.001 24.972 -43.841 1.00 76.00 225 LYS A CA 1
ATOM 1744 C C . LYS A 1 225 ? 30.178 24.611 -44.754 1.00 76.00 225 LYS A C 1
ATOM 1746 O O . LYS A 1 225 ? 30.641 25.496 -45.470 1.00 76.00 225 LYS A O 1
ATOM 1751 N N . THR A 1 226 ? 30.656 23.363 -44.761 1.00 67.12 226 THR A N 1
ATOM 1752 C CA . THR A 1 226 ? 31.796 22.946 -45.602 1.00 67.12 226 THR A CA 1
ATOM 1753 C C . THR A 1 226 ? 31.418 22.661 -47.054 1.00 67.12 226 THR A C 1
ATOM 1755 O O . THR A 1 226 ? 32.258 22.833 -47.930 1.00 67.12 226 THR A O 1
ATOM 1758 N N . ASP A 1 227 ? 30.157 22.324 -47.335 1.00 55.25 227 ASP A N 1
ATOM 1759 C CA . ASP A 1 227 ? 29.718 21.948 -48.690 1.00 55.25 227 ASP A CA 1
ATOM 1760 C C . ASP A 1 227 ? 29.260 23.149 -49.548 1.00 55.25 227 ASP A C 1
ATOM 1762 O O . ASP A 1 227 ? 28.935 22.999 -50.725 1.00 55.25 227 ASP A O 1
ATOM 1766 N N . SER A 1 228 ? 29.251 24.369 -48.989 1.00 50.31 228 SER A N 1
ATOM 1767 C CA . SER A 1 228 ? 28.824 25.593 -49.694 1.00 50.31 228 SER A CA 1
ATOM 1768 C C . SER A 1 228 ? 29.970 26.384 -50.349 1.00 50.31 228 SER A C 1
ATOM 1770 O O . SER A 1 228 ? 29.712 27.414 -50.981 1.00 50.31 228 SER A O 1
ATOM 1772 N N . THR A 1 229 ? 31.228 25.946 -50.234 1.00 47.09 229 THR A N 1
ATOM 1773 C CA . THR A 1 229 ? 32.339 26.519 -51.012 1.00 47.09 229 THR A CA 1
ATOM 1774 C C . THR A 1 229 ? 32.555 25.715 -52.285 1.00 47.09 229 THR A C 1
ATOM 1776 O O . THR A 1 229 ? 33.171 24.657 -52.276 1.00 47.09 229 THR A O 1
ATOM 1779 N N . VAL A 1 230 ? 32.020 26.268 -53.371 1.00 49.78 230 VAL A N 1
ATOM 1780 C CA . VAL A 1 230 ? 32.266 25.945 -54.780 1.00 49.78 230 VAL A CA 1
ATOM 1781 C C . VAL A 1 230 ? 33.704 25.460 -55.024 1.00 49.78 230 VAL A C 1
ATOM 1783 O O . VAL A 1 230 ? 34.625 26.268 -55.106 1.00 49.78 230 VAL A O 1
ATOM 1786 N N . CYS A 1 231 ? 33.873 24.153 -55.219 1.00 44.28 231 CYS A N 1
ATOM 1787 C CA . CYS A 1 231 ? 34.913 23.605 -56.085 1.00 44.28 231 CYS A CA 1
ATOM 1788 C C . CYS A 1 231 ? 34.231 23.259 -57.405 1.00 44.28 231 CYS A C 1
ATOM 1790 O O . CYS A 1 231 ? 33.551 22.242 -57.539 1.00 44.28 231 CYS A O 1
ATOM 1792 N N . ALA A 1 232 ? 34.356 24.176 -58.360 1.00 52.97 232 ALA A N 1
ATOM 1793 C CA . ALA A 1 232 ? 34.079 23.903 -59.754 1.00 52.97 232 ALA A CA 1
ATOM 1794 C C . ALA A 1 232 ? 35.197 22.995 -60.283 1.00 52.97 232 ALA A C 1
ATOM 1796 O O . ALA A 1 232 ? 36.133 23.471 -60.913 1.00 52.97 232 ALA A O 1
ATOM 1797 N N . GLU A 1 233 ? 35.114 21.698 -60.007 1.00 50.62 233 GLU A N 1
ATOM 1798 C CA . GLU A 1 233 ? 35.939 20.715 -60.694 1.00 50.62 233 GLU A CA 1
ATOM 1799 C C . GLU A 1 233 ? 35.073 19.567 -61.209 1.00 50.62 233 GLU A C 1
ATOM 1801 O O . GLU A 1 233 ? 34.423 18.826 -60.476 1.00 50.62 233 GLU A O 1
ATOM 1806 N N . ASP A 1 234 ? 35.089 19.511 -62.531 1.00 52.12 234 ASP A N 1
ATOM 1807 C CA . ASP A 1 234 ? 34.667 18.481 -63.459 1.00 52.12 234 ASP A CA 1
ATOM 1808 C C . ASP A 1 234 ? 35.029 17.068 -62.955 1.00 52.12 234 ASP A C 1
ATOM 1810 O O . ASP A 1 234 ? 36.157 16.603 -63.116 1.00 52.12 234 ASP A O 1
ATOM 1814 N N . TYR A 1 235 ? 34.079 16.374 -62.327 1.00 49.69 235 TYR A N 1
ATOM 1815 C CA . TYR A 1 235 ? 34.165 14.928 -62.135 1.00 49.69 235 TYR A CA 1
ATOM 1816 C C . TYR A 1 235 ? 33.023 14.267 -62.895 1.00 49.69 235 TYR A C 1
ATOM 1818 O O . TYR A 1 235 ? 31.881 14.211 -62.431 1.00 49.69 235 TYR A O 1
ATOM 1826 N N . ASP A 1 236 ? 33.380 13.751 -64.071 1.00 56.72 236 ASP A N 1
ATOM 1827 C CA . ASP A 1 236 ? 32.673 12.697 -64.790 1.00 56.72 236 ASP A CA 1
ATOM 1828 C C . ASP A 1 236 ? 32.432 11.525 -63.832 1.00 56.72 236 ASP A C 1
ATOM 1830 O O . ASP A 1 236 ? 33.256 10.628 -63.644 1.00 56.72 236 ASP A O 1
ATOM 1834 N N . THR A 1 237 ? 31.304 11.590 -63.133 1.00 57.31 237 THR A N 1
ATOM 1835 C CA . THR A 1 237 ? 30.855 10.528 -62.248 1.00 57.31 237 THR A CA 1
ATOM 1836 C C . THR A 1 237 ? 30.123 9.538 -63.134 1.00 57.31 237 THR A C 1
ATOM 1838 O O . THR A 1 237 ? 28.893 9.511 -63.177 1.00 57.31 237 THR A O 1
ATOM 1841 N N . SER A 1 238 ? 30.894 8.729 -63.866 1.00 55.28 238 SER A N 1
ATOM 1842 C CA . SER A 1 238 ? 30.405 7.441 -64.349 1.00 55.28 238 SER A CA 1
ATOM 1843 C C . SER A 1 238 ? 29.692 6.789 -63.165 1.00 55.28 238 SER A C 1
ATOM 1845 O O . SER A 1 238 ? 30.349 6.586 -62.138 1.00 55.28 238 SER A O 1
ATOM 1847 N N . PRO A 1 239 ? 28.375 6.515 -63.237 1.00 53.19 239 PRO A N 1
ATOM 1848 C CA . PRO A 1 239 ? 27.664 5.930 -62.118 1.00 53.19 239 PRO A CA 1
ATOM 1849 C C . PRO A 1 239 ? 28.380 4.635 -61.773 1.00 53.19 239 PRO A C 1
ATOM 1851 O O . PRO A 1 239 ? 28.390 3.701 -62.576 1.00 53.19 239 PRO A O 1
ATOM 1854 N N . CYS A 1 240 ? 29.032 4.596 -60.611 1.00 46.78 240 CYS A N 1
ATOM 1855 C CA . CYS A 1 240 ? 29.484 3.347 -60.037 1.00 46.78 240 CYS A CA 1
ATOM 1856 C C . CYS A 1 240 ? 28.231 2.491 -59.924 1.00 46.78 240 CYS A C 1
ATOM 1858 O O . CYS A 1 240 ? 27.341 2.775 -59.120 1.00 46.78 240 CYS A O 1
ATOM 1860 N N . THR A 1 241 ? 28.132 1.506 -60.809 1.00 53.94 241 THR A N 1
ATOM 1861 C CA . THR A 1 241 ? 27.124 0.463 -60.783 1.00 53.94 241 THR A CA 1
ATOM 1862 C C . THR A 1 241 ? 27.254 -0.206 -59.430 1.00 53.94 241 THR A C 1
ATOM 1864 O O . THR A 1 241 ? 28.179 -0.977 -59.192 1.00 53.94 241 THR A O 1
ATOM 1867 N N . LEU A 1 242 ? 26.382 0.200 -58.510 1.00 49.88 242 LEU A N 1
ATOM 1868 C CA . LEU A 1 242 ? 26.261 -0.384 -57.192 1.00 49.88 242 LEU A CA 1
ATOM 1869 C C . LEU A 1 242 ? 25.768 -1.809 -57.420 1.00 49.88 242 LEU A C 1
ATOM 1871 O O . LEU A 1 242 ? 24.577 -2.030 -57.651 1.00 49.88 242 LEU A O 1
ATOM 1875 N N . ASP A 1 243 ? 26.724 -2.733 -57.464 1.00 51.41 243 ASP A N 1
ATOM 1876 C CA . ASP A 1 243 ? 26.486 -4.155 -57.615 1.00 51.41 243 ASP A CA 1
ATOM 1877 C C . ASP A 1 243 ? 25.370 -4.580 -56.665 1.00 51.41 243 ASP A C 1
ATOM 1879 O O . ASP A 1 243 ? 25.396 -4.313 -55.460 1.00 51.41 243 ASP A O 1
ATOM 1883 N N . HIS A 1 244 ? 24.355 -5.186 -57.275 1.00 55.16 244 HIS A N 1
ATOM 1884 C CA . HIS A 1 244 ? 23.187 -5.784 -56.657 1.00 55.16 244 HIS A CA 1
ATOM 1885 C C . HIS A 1 244 ? 23.512 -6.392 -55.287 1.00 55.16 244 HIS A C 1
ATOM 1887 O O . HIS A 1 244 ? 24.146 -7.443 -55.187 1.00 55.16 244 HIS A O 1
ATOM 1893 N N . LEU A 1 245 ? 22.974 -5.783 -54.228 1.00 55.50 245 LEU A N 1
ATOM 1894 C CA . LEU A 1 245 ? 22.625 -6.550 -53.041 1.00 55.50 245 LEU A CA 1
ATOM 1895 C C . LEU A 1 245 ? 21.662 -7.656 -53.497 1.00 55.50 245 LEU A C 1
ATOM 1897 O O . LEU A 1 245 ? 20.675 -7.332 -54.168 1.00 55.50 245 LEU A O 1
ATOM 1901 N N . PRO A 1 246 ? 21.928 -8.939 -53.191 1.00 55.69 246 PRO A N 1
ATOM 1902 C CA . PRO A 1 246 ? 21.029 -10.008 -53.580 1.00 55.69 246 PRO A CA 1
ATOM 1903 C C . PRO A 1 246 ? 19.658 -9.745 -52.956 1.00 55.69 246 PRO A C 1
ATOM 1905 O O . PRO A 1 246 ? 19.504 -9.663 -51.739 1.00 55.69 246 PRO A O 1
ATOM 1908 N N . TYR A 1 247 ? 18.685 -9.555 -53.840 1.00 50.28 247 TYR A N 1
ATOM 1909 C CA . TYR A 1 247 ? 17.267 -9.413 -53.562 1.00 50.28 247 TYR A CA 1
ATOM 1910 C C . TYR A 1 247 ? 16.801 -10.640 -52.762 1.00 50.28 247 TYR A C 1
ATOM 1912 O O . TYR A 1 247 ? 16.757 -11.752 -53.279 1.00 50.28 247 TYR A O 1
ATOM 1920 N N . ILE A 1 248 ? 16.520 -10.435 -51.472 1.00 57.84 248 ILE A N 1
ATOM 1921 C CA . ILE A 1 248 ? 16.260 -11.478 -50.456 1.00 57.84 248 ILE A CA 1
ATOM 1922 C C . ILE A 1 248 ? 14.913 -12.205 -50.682 1.00 57.84 248 ILE A C 1
ATOM 1924 O O . ILE A 1 248 ? 14.570 -13.120 -49.946 1.00 57.84 248 ILE A O 1
ATOM 1928 N N . ASP A 1 249 ? 14.149 -11.852 -51.711 1.00 55.72 249 ASP A N 1
ATOM 1929 C CA . ASP A 1 249 ? 12.769 -12.321 -51.891 1.00 55.72 249 ASP A CA 1
ATOM 1930 C C . ASP A 1 249 ? 12.634 -13.660 -52.647 1.00 55.72 249 ASP A C 1
ATOM 1932 O O . ASP A 1 249 ? 11.519 -14.116 -52.878 1.00 55.72 249 ASP A O 1
ATOM 1936 N N . ASP A 1 250 ? 13.737 -14.316 -53.029 1.00 60.91 250 ASP A N 1
ATOM 1937 C CA . ASP A 1 250 ? 13.706 -15.629 -53.709 1.00 60.91 250 ASP A CA 1
ATOM 1938 C C . ASP A 1 250 ? 13.887 -16.808 -52.733 1.00 60.91 250 ASP A C 1
ATOM 1940 O O . ASP A 1 250 ? 14.602 -17.776 -52.995 1.00 60.91 250 ASP A O 1
ATOM 1944 N N . TRP A 1 251 ? 13.283 -16.717 -51.545 1.00 67.25 251 TRP A N 1
ATOM 1945 C CA . TRP A 1 251 ? 13.189 -17.857 -50.632 1.00 67.25 251 TRP A CA 1
ATOM 1946 C C . TRP A 1 251 ? 11.848 -18.536 -50.861 1.00 67.25 251 TRP A C 1
ATOM 1948 O O . TRP A 1 251 ? 10.802 -17.991 -50.511 1.00 67.25 251 TRP A O 1
ATOM 1958 N N . ASP A 1 252 ? 11.872 -19.736 -51.442 1.00 77.81 252 ASP A N 1
ATOM 1959 C CA . ASP A 1 252 ? 10.650 -20.513 -51.619 1.00 77.81 252 ASP A CA 1
ATOM 1960 C C . ASP A 1 252 ? 9.933 -20.730 -50.262 1.00 77.81 252 ASP A C 1
ATOM 1962 O O . ASP A 1 252 ? 10.563 -20.841 -49.204 1.00 77.81 252 ASP A O 1
ATOM 1966 N N . GLU A 1 253 ? 8.597 -20.790 -50.276 1.00 83.94 253 GLU A N 1
ATOM 1967 C CA . GLU A 1 253 ? 7.758 -20.960 -49.073 1.00 83.94 253 GLU A CA 1
ATOM 1968 C C . GLU A 1 253 ? 8.215 -22.158 -48.216 1.00 83.94 253 GLU A C 1
ATOM 1970 O O . GLU A 1 253 ? 8.165 -22.137 -46.986 1.00 83.94 253 GLU A O 1
ATOM 1975 N N . THR A 1 254 ? 8.741 -23.208 -48.854 1.00 83.25 254 THR A N 1
ATOM 1976 C CA . THR A 1 254 ? 9.214 -24.404 -48.151 1.00 83.25 254 THR A CA 1
ATOM 1977 C C . THR A 1 254 ? 10.543 -24.176 -47.425 1.00 83.25 254 THR A C 1
ATOM 1979 O O . THR A 1 254 ? 10.775 -24.758 -46.364 1.00 83.25 254 THR A O 1
ATOM 1982 N N . GLN A 1 255 ? 11.424 -23.331 -47.955 1.00 84.56 255 GLN A N 1
ATOM 1983 C CA . GLN A 1 255 ? 12.679 -22.912 -47.342 1.00 84.56 255 GLN A CA 1
ATOM 1984 C C . GLN A 1 255 ? 12.415 -21.961 -46.183 1.00 84.56 255 GLN A C 1
ATOM 1986 O O . GLN A 1 255 ? 13.018 -22.134 -45.121 1.00 84.56 255 GLN A O 1
ATOM 1991 N N . MET A 1 256 ? 11.460 -21.042 -46.337 1.00 87.06 256 MET A N 1
ATOM 1992 C CA . MET A 1 256 ? 11.011 -20.174 -45.250 1.00 87.06 256 MET A CA 1
ATOM 1993 C C . MET A 1 256 ? 10.475 -21.000 -44.072 1.00 87.06 256 MET A C 1
ATOM 1995 O O . MET A 1 256 ? 10.905 -20.816 -42.931 1.00 87.06 256 MET A O 1
ATOM 1999 N N . GLN A 1 257 ? 9.628 -21.997 -44.346 1.00 90.62 257 GLN A N 1
ATOM 2000 C CA . GLN A 1 257 ? 9.118 -22.916 -43.324 1.00 90.62 257 GLN A CA 1
ATOM 2001 C C . GLN A 1 257 ? 10.223 -23.758 -42.668 1.00 90.62 257 GLN A C 1
ATOM 2003 O O . GLN A 1 257 ? 10.196 -23.965 -41.454 1.00 90.62 257 GLN A O 1
ATOM 2008 N N . LYS A 1 258 ? 11.218 -24.229 -43.432 1.00 90.69 258 LYS A N 1
ATOM 2009 C CA . LYS A 1 258 ? 12.366 -24.986 -42.892 1.00 90.69 258 LYS A CA 1
ATOM 2010 C C . LYS A 1 258 ? 13.238 -24.137 -41.971 1.00 90.69 258 LYS A C 1
ATOM 2012 O O . LYS A 1 258 ? 13.645 -24.621 -40.915 1.00 90.69 258 LYS A O 1
ATOM 2017 N N . MET A 1 259 ? 13.501 -22.887 -42.341 1.00 91.75 259 MET A N 1
ATOM 2018 C CA . MET A 1 259 ? 14.254 -21.950 -41.509 1.00 91.75 259 MET A CA 1
ATOM 2019 C C . MET A 1 259 ? 13.495 -21.629 -40.215 1.00 91.75 259 MET A C 1
ATOM 2021 O O . MET A 1 259 ? 14.080 -21.661 -39.132 1.00 91.75 259 MET A O 1
ATOM 2025 N N . GLU A 1 260 ? 12.184 -21.403 -40.305 1.00 92.62 260 GLU A N 1
ATOM 2026 C CA . GLU A 1 260 ? 11.339 -21.147 -39.136 1.00 92.62 260 GLU A CA 1
ATOM 2027 C C . GLU A 1 260 ? 11.235 -22.381 -38.221 1.00 92.62 260 GLU A C 1
ATOM 2029 O O . GLU A 1 260 ? 11.308 -22.268 -36.996 1.00 92.62 260 GLU A O 1
ATOM 2034 N N . ALA A 1 261 ? 11.156 -23.588 -38.787 1.00 94.19 261 ALA A N 1
ATOM 2035 C CA . ALA A 1 261 ? 11.220 -24.829 -38.018 1.00 94.19 261 ALA A CA 1
ATOM 2036 C C . ALA A 1 261 ? 12.580 -25.000 -37.316 1.00 94.19 261 ALA A C 1
ATOM 2038 O O . ALA A 1 261 ? 12.623 -25.367 -36.141 1.00 94.19 261 ALA A O 1
ATOM 2039 N N . ALA A 1 262 ? 13.688 -24.685 -37.997 1.00 95.00 262 ALA A N 1
ATOM 2040 C CA . ALA A 1 262 ? 15.026 -24.715 -37.406 1.00 95.00 262 ALA A CA 1
ATOM 2041 C C . ALA A 1 262 ? 15.176 -23.690 -36.268 1.00 95.00 262 ALA A C 1
ATOM 2043 O O . ALA A 1 262 ? 15.784 -23.998 -35.241 1.00 95.00 262 ALA A O 1
ATOM 2044 N N . ARG A 1 263 ? 14.570 -22.503 -36.406 1.00 95.38 263 ARG A N 1
ATOM 2045 C CA . ARG A 1 263 ? 14.507 -21.489 -35.346 1.00 95.38 263 ARG A CA 1
ATOM 2046 C C . ARG A 1 263 ? 13.760 -22.012 -34.120 1.00 95.38 263 ARG A C 1
ATOM 2048 O O . ARG A 1 263 ? 14.303 -21.955 -33.018 1.00 95.38 263 ARG A O 1
ATOM 2055 N N . LYS A 1 264 ? 12.557 -22.564 -34.309 1.00 96.94 264 LYS A N 1
ATOM 2056 C CA . LYS A 1 264 ? 11.751 -23.145 -33.220 1.00 96.94 264 LYS A CA 1
ATOM 2057 C C . LYS A 1 264 ? 12.466 -24.308 -32.531 1.00 96.94 264 LYS A C 1
ATOM 2059 O O . LYS A 1 264 ? 12.417 -24.416 -31.311 1.00 96.94 264 LYS A O 1
ATOM 2064 N N . ALA A 1 265 ? 13.169 -25.150 -33.291 1.00 96.44 265 ALA A N 1
ATOM 2065 C CA . ALA A 1 265 ? 13.956 -26.251 -32.741 1.00 96.44 265 ALA A CA 1
ATOM 2066 C C . ALA A 1 265 ? 15.137 -25.756 -31.890 1.00 96.44 265 ALA A C 1
ATOM 2068 O O . ALA A 1 265 ? 15.389 -26.305 -30.820 1.00 96.44 265 ALA A O 1
ATOM 2069 N N . TYR A 1 266 ? 15.835 -24.702 -32.327 1.00 97.56 266 TYR A N 1
ATOM 2070 C CA . TYR A 1 266 ? 16.885 -24.069 -31.526 1.00 97.56 266 TYR A CA 1
ATOM 2071 C C . TYR A 1 266 ? 16.329 -23.479 -30.228 1.00 97.56 266 TYR A C 1
ATOM 2073 O O . TYR A 1 266 ? 16.893 -23.717 -29.164 1.00 97.56 266 TYR A O 1
ATOM 2081 N N . GLU A 1 267 ? 15.203 -22.771 -30.291 1.00 97.50 267 GLU A N 1
ATOM 2082 C CA . GLU A 1 267 ? 14.548 -22.216 -29.106 1.00 97.50 267 GLU A CA 1
ATOM 2083 C C . GLU A 1 267 ? 14.134 -23.313 -28.114 1.00 97.50 267 GLU A C 1
ATOM 2085 O O . GLU A 1 267 ? 14.476 -23.232 -26.934 1.00 97.50 267 GLU A O 1
ATOM 2090 N N . ALA A 1 268 ? 13.502 -24.388 -28.594 1.00 97.62 268 ALA A N 1
ATOM 2091 C CA . ALA A 1 268 ? 13.137 -25.538 -27.769 1.00 97.62 268 ALA A CA 1
ATOM 2092 C C . ALA A 1 268 ? 14.366 -26.230 -27.153 1.00 97.62 268 ALA A C 1
ATOM 2094 O O . ALA A 1 268 ? 14.355 -26.564 -25.969 1.00 97.62 268 ALA A O 1
ATOM 2095 N N . ALA A 1 269 ? 15.448 -26.398 -27.918 1.00 97.06 269 ALA A N 1
ATOM 2096 C CA . ALA A 1 269 ? 16.692 -26.980 -27.417 1.00 97.06 269 ALA A CA 1
ATOM 2097 C C . ALA A 1 269 ? 17.368 -26.084 -26.365 1.00 97.06 269 ALA A C 1
ATOM 2099 O O . ALA A 1 269 ? 17.912 -26.591 -25.389 1.00 97.06 269 ALA A O 1
ATOM 2100 N N . VAL A 1 270 ? 17.296 -24.755 -26.509 1.00 96.94 270 VAL A N 1
ATOM 2101 C CA . VAL A 1 270 ? 17.781 -23.802 -25.496 1.00 96.94 270 VAL A CA 1
ATOM 2102 C C . VAL A 1 270 ? 16.943 -23.877 -24.220 1.00 96.94 270 VAL A C 1
ATOM 2104 O O . VAL A 1 270 ? 17.503 -23.805 -23.128 1.00 96.94 270 VAL A O 1
ATOM 2107 N N . VAL A 1 271 ? 15.622 -24.042 -24.332 1.00 97.88 271 VAL A N 1
ATOM 2108 C CA . VAL A 1 271 ? 14.744 -24.267 -23.172 1.00 97.88 271 VAL A CA 1
ATOM 2109 C C . VAL A 1 271 ? 15.101 -25.584 -22.476 1.00 97.88 271 VAL A C 1
ATOM 2111 O O . VAL A 1 271 ? 15.325 -25.579 -21.268 1.00 97.88 271 VAL A O 1
ATOM 2114 N N . ALA A 1 272 ? 15.262 -26.677 -23.226 1.00 96.06 272 ALA A N 1
ATOM 2115 C CA . ALA A 1 272 ? 15.651 -27.977 -22.676 1.00 96.06 272 ALA A CA 1
ATOM 2116 C C . ALA A 1 272 ? 17.038 -27.942 -22.005 1.00 96.06 272 ALA A C 1
ATOM 2118 O O . ALA A 1 272 ? 17.209 -28.471 -20.909 1.00 96.06 272 ALA A O 1
ATOM 2119 N N . ALA A 1 273 ? 18.014 -27.257 -22.612 1.00 96.75 273 ALA A N 1
ATOM 2120 C CA . ALA A 1 273 ? 19.341 -27.058 -22.029 1.00 96.75 273 ALA A CA 1
ATOM 2121 C C . ALA A 1 273 ? 19.292 -26.265 -20.719 1.00 96.75 273 ALA A C 1
ATOM 2123 O O . ALA A 1 273 ? 20.041 -26.565 -19.790 1.00 96.75 273 ALA A O 1
ATOM 2124 N N . LYS A 1 274 ? 18.392 -25.279 -20.621 1.00 94.88 274 LYS A N 1
ATOM 2125 C CA . LYS A 1 274 ? 18.165 -24.524 -19.383 1.00 94.88 274 LYS A CA 1
ATOM 2126 C C . LYS A 1 274 ? 17.500 -25.365 -18.292 1.00 94.88 274 LYS A C 1
ATOM 2128 O O . LYS A 1 274 ? 17.867 -25.212 -17.131 1.00 94.88 274 LYS A O 1
ATOM 2133 N N . GLU A 1 275 ? 16.551 -26.225 -18.655 1.00 95.06 275 GLU A N 1
ATOM 2134 C CA . GLU A 1 275 ? 15.801 -27.071 -17.717 1.00 95.06 275 GLU A CA 1
ATOM 2135 C C . GLU A 1 275 ? 16.652 -28.217 -17.160 1.00 95.06 275 GLU A C 1
ATOM 2137 O O . GLU A 1 275 ? 16.655 -28.465 -15.957 1.00 95.06 275 GLU A O 1
ATOM 2142 N N . ARG A 1 276 ? 17.391 -28.911 -18.031 1.00 94.19 2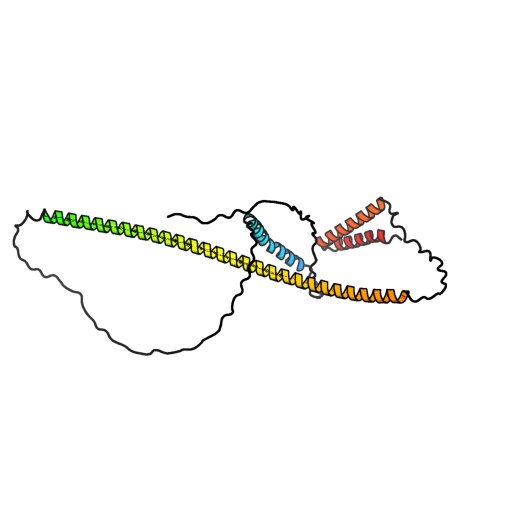76 ARG A N 1
ATOM 2143 C CA . ARG A 1 276 ? 18.098 -30.146 -17.670 1.00 94.19 276 ARG A CA 1
ATOM 2144 C C . ARG A 1 276 ? 19.560 -29.934 -17.292 1.00 94.19 276 ARG A C 1
ATOM 2146 O O . ARG A 1 276 ? 20.090 -30.723 -16.517 1.00 94.19 276 ARG A O 1
ATOM 2153 N N . GLN A 1 277 ? 20.196 -28.884 -17.819 1.00 91.56 277 GLN A N 1
ATOM 2154 C CA . GLN A 1 277 ? 21.607 -28.536 -17.579 1.00 91.56 277 GLN A CA 1
ATOM 2155 C C . GLN A 1 277 ? 22.589 -29.709 -17.772 1.00 91.56 277 GLN A C 1
ATOM 2157 O O . GLN A 1 277 ? 23.657 -29.746 -17.162 1.00 91.56 277 GLN A O 1
ATOM 2162 N N . ASP A 1 278 ? 22.230 -30.672 -18.617 1.00 95.62 278 ASP A N 1
ATOM 2163 C CA . ASP A 1 278 ? 23.046 -31.817 -18.991 1.00 95.62 278 ASP A CA 1
ATOM 2164 C C . ASP A 1 278 ? 23.808 -31.546 -20.297 1.00 95.62 278 ASP A C 1
ATOM 2166 O O . ASP A 1 278 ? 23.373 -30.787 -21.168 1.00 95.62 278 ASP A O 1
ATOM 2170 N N . GLU A 1 279 ? 24.966 -32.194 -20.436 1.00 95.19 279 GLU A N 1
ATOM 2171 C CA . GLU A 1 279 ? 25.860 -32.042 -21.592 1.00 95.19 279 GLU A CA 1
ATOM 2172 C C . GLU A 1 279 ? 25.142 -32.355 -22.916 1.00 95.19 279 GLU A C 1
ATOM 2174 O O . GLU A 1 279 ? 25.364 -31.693 -23.928 1.00 95.19 279 GLU A O 1
ATOM 2179 N N . GLU A 1 280 ? 24.220 -33.323 -22.898 1.00 94.94 280 GLU A N 1
ATOM 2180 C CA . GLU A 1 280 ? 23.425 -33.718 -24.062 1.00 94.94 280 GLU A CA 1
ATOM 2181 C C . GLU A 1 280 ? 22.490 -32.594 -24.536 1.00 94.94 280 GLU A C 1
ATOM 2183 O O . GLU A 1 280 ? 22.442 -32.303 -25.733 1.00 94.94 280 GLU A O 1
ATOM 2188 N N . SER A 1 281 ? 21.801 -31.896 -23.624 1.00 94.94 281 SER A N 1
ATOM 2189 C CA . SER A 1 281 ? 20.922 -30.782 -24.005 1.00 94.94 281 SER A CA 1
ATOM 2190 C C . SER A 1 281 ? 21.715 -29.549 -24.450 1.00 94.94 281 SER A C 1
ATOM 2192 O O . SER A 1 281 ? 21.293 -28.843 -25.369 1.00 94.94 281 SER A O 1
ATOM 2194 N N . ILE A 1 282 ? 22.892 -29.303 -23.863 1.00 96.31 282 ILE A N 1
ATOM 2195 C CA . ILE A 1 282 ? 23.802 -28.229 -24.299 1.00 96.31 282 ILE A CA 1
ATOM 2196 C C . ILE A 1 282 ? 24.335 -28.519 -25.713 1.00 96.31 282 ILE A C 1
ATOM 2198 O O . ILE A 1 282 ? 24.310 -27.635 -26.578 1.00 96.31 282 ILE A O 1
ATOM 2202 N N . ALA A 1 283 ? 24.749 -29.760 -25.986 1.00 96.81 283 ALA A N 1
ATOM 2203 C CA . ALA A 1 283 ? 25.174 -30.195 -27.315 1.00 96.81 283 ALA A CA 1
ATOM 2204 C C . ALA A 1 283 ? 24.029 -30.111 -28.342 1.00 96.81 283 ALA A C 1
ATOM 2206 O O . ALA A 1 283 ? 24.235 -29.638 -29.465 1.00 96.81 283 ALA A O 1
ATOM 2207 N N . ALA A 1 284 ? 22.803 -30.481 -27.952 1.00 96.31 284 ALA A N 1
ATOM 2208 C CA . ALA A 1 284 ? 21.615 -30.338 -28.790 1.00 96.31 284 ALA A CA 1
ATOM 2209 C C . ALA A 1 284 ? 21.356 -28.866 -29.163 1.00 96.31 284 ALA A C 1
ATOM 2211 O O . ALA A 1 284 ? 21.181 -28.558 -30.344 1.00 96.31 284 ALA A O 1
ATOM 2212 N N . ALA A 1 285 ? 21.436 -27.937 -28.204 1.00 97.31 285 ALA A N 1
ATOM 2213 C CA . ALA A 1 285 ? 21.294 -26.502 -28.466 1.00 97.31 285 ALA A CA 1
ATOM 2214 C C . ALA A 1 285 ? 22.393 -25.960 -29.400 1.00 97.31 285 ALA A C 1
ATOM 2216 O O . ALA A 1 285 ? 22.108 -25.180 -30.315 1.00 97.31 285 ALA A O 1
ATOM 2217 N N . ALA A 1 286 ? 23.642 -26.403 -29.225 1.00 96.81 286 ALA A N 1
ATOM 2218 C CA . ALA A 1 286 ? 24.749 -26.032 -30.104 1.00 96.81 286 ALA A CA 1
ATOM 2219 C C . ALA A 1 286 ? 24.548 -26.548 -31.542 1.00 96.81 286 ALA A C 1
ATOM 2221 O O . ALA A 1 286 ? 24.746 -25.797 -32.502 1.00 96.81 286 ALA A O 1
ATOM 2222 N N . SER A 1 287 ? 24.095 -27.796 -31.705 1.00 96.19 287 SER A N 1
ATOM 2223 C CA . SER A 1 287 ? 23.807 -28.383 -33.021 1.00 96.19 287 SER A CA 1
ATOM 2224 C C . SER A 1 287 ? 22.639 -27.685 -33.731 1.00 96.19 287 SER A C 1
ATOM 2226 O O . SER A 1 287 ? 22.747 -27.348 -34.911 1.00 96.19 287 SER A O 1
ATOM 2228 N N . ALA A 1 288 ? 21.567 -27.356 -33.003 1.00 96.69 288 ALA A N 1
ATOM 2229 C CA . ALA A 1 288 ? 20.428 -26.618 -33.540 1.00 96.69 288 ALA A CA 1
ATOM 2230 C C . ALA A 1 288 ? 20.820 -25.193 -33.970 1.00 96.69 288 ALA A C 1
ATOM 2232 O O . ALA A 1 288 ? 20.375 -24.715 -35.015 1.00 96.69 288 ALA A O 1
ATOM 2233 N N . ARG A 1 289 ? 21.729 -24.537 -33.231 1.00 95.56 289 ARG A N 1
ATOM 2234 C CA . ARG A 1 289 ? 22.305 -23.239 -33.618 1.00 95.56 289 ARG A CA 1
ATOM 2235 C C . ARG A 1 289 ? 23.113 -23.329 -34.911 1.00 95.56 289 ARG A C 1
ATOM 2237 O O . ARG A 1 289 ? 22.994 -22.448 -35.761 1.00 95.56 289 ARG A O 1
ATOM 2244 N N . LEU A 1 290 ? 23.938 -24.367 -35.066 1.00 94.94 290 LEU A N 1
ATOM 2245 C CA . LEU A 1 290 ? 24.701 -24.601 -36.297 1.00 94.94 290 LEU A CA 1
ATOM 2246 C C . LEU A 1 290 ? 23.772 -24.854 -37.489 1.00 94.94 290 LEU A C 1
ATOM 2248 O O . LEU A 1 290 ? 23.987 -24.284 -38.558 1.00 94.94 290 LEU A O 1
ATOM 2252 N N . HIS A 1 291 ? 22.711 -25.637 -37.289 1.00 94.19 291 HIS A N 1
ATOM 2253 C CA . HIS A 1 291 ? 21.706 -25.889 -38.316 1.00 94.19 291 HIS A CA 1
ATOM 2254 C C . HIS A 1 291 ? 20.986 -24.600 -38.738 1.00 94.19 291 HIS A C 1
ATOM 2256 O O . HIS A 1 291 ? 20.906 -24.321 -39.930 1.00 94.19 291 HIS A O 1
ATOM 2262 N N . LEU A 1 292 ? 20.563 -23.751 -37.796 1.00 92.69 292 LEU A N 1
ATOM 2263 C CA . LEU A 1 292 ? 19.961 -22.450 -38.113 1.00 92.69 292 LEU A CA 1
ATOM 2264 C C . LEU A 1 292 ? 20.929 -21.536 -38.885 1.00 92.69 292 LEU A C 1
ATOM 2266 O O . LEU A 1 292 ? 20.554 -20.909 -39.873 1.00 92.69 292 LEU A O 1
ATOM 2270 N N . ARG A 1 293 ? 22.204 -21.509 -38.479 1.00 90.44 293 ARG A N 1
ATOM 2271 C CA . ARG A 1 293 ? 23.252 -20.725 -39.148 1.00 90.44 293 ARG A CA 1
ATOM 2272 C C . ARG A 1 293 ? 23.496 -21.180 -40.593 1.00 90.44 293 ARG A C 1
ATOM 2274 O O . ARG A 1 293 ? 23.885 -20.360 -41.419 1.00 90.44 293 ARG A O 1
ATOM 2281 N N . SER A 1 294 ? 23.251 -22.455 -40.904 1.00 88.75 294 SER A N 1
ATOM 2282 C CA . SER A 1 294 ? 23.429 -22.999 -42.257 1.00 88.75 294 SER A CA 1
ATOM 2283 C C . SER A 1 294 ? 22.470 -22.405 -43.293 1.00 88.75 294 SER A C 1
ATOM 2285 O O . SER A 1 294 ? 22.810 -22.374 -44.470 1.00 88.75 294 SER A O 1
ATOM 2287 N N . PHE A 1 295 ? 21.318 -21.876 -42.866 1.00 83.38 295 PHE A N 1
ATOM 2288 C CA . PHE A 1 295 ? 20.404 -21.152 -43.753 1.00 83.38 295 PHE A CA 1
ATOM 2289 C C . PHE A 1 295 ? 20.930 -19.746 -44.072 1.00 83.38 295 PHE A C 1
ATOM 2291 O O . PHE A 1 295 ? 20.860 -19.311 -45.211 1.00 83.38 295 PHE A O 1
ATOM 2298 N N . VAL A 1 296 ? 21.529 -19.062 -43.092 1.00 75.12 296 VAL A N 1
ATOM 2299 C CA . VAL A 1 296 ? 22.013 -17.673 -43.232 1.00 75.12 296 VAL A CA 1
ATOM 2300 C C . VAL A 1 296 ? 23.325 -17.575 -44.022 1.00 75.12 296 VAL A C 1
ATOM 2302 O O . VAL A 1 296 ? 23.577 -16.570 -44.673 1.00 75.12 296 VAL A O 1
ATOM 2305 N N . LEU A 1 297 ? 24.172 -18.606 -43.964 1.00 71.31 297 LEU A N 1
ATOM 2306 C CA . LEU A 1 297 ? 25.485 -18.643 -44.629 1.00 71.31 297 LEU A CA 1
ATOM 2307 C C . LEU A 1 297 ? 25.470 -19.313 -46.007 1.00 71.31 297 LEU A C 1
ATOM 2309 O O . LEU A 1 297 ? 26.531 -19.617 -46.546 1.00 71.31 297 LEU A O 1
ATOM 2313 N N . LYS A 1 298 ? 24.293 -19.600 -46.564 1.00 59.94 298 LYS A N 1
ATOM 2314 C CA . LYS A 1 298 ? 24.177 -20.244 -47.872 1.00 59.94 298 LYS A CA 1
ATOM 2315 C C . LYS A 1 298 ? 24.274 -19.198 -48.989 1.00 59.94 298 LYS A C 1
ATOM 2317 O O . LYS A 1 298 ? 23.290 -18.888 -49.647 1.00 59.94 298 LYS A O 1
ATOM 2322 N N . THR A 1 299 ? 25.478 -18.668 -49.162 1.00 44.44 299 THR A N 1
ATOM 2323 C CA . THR A 1 299 ? 25.956 -17.823 -50.271 1.00 44.44 299 THR A CA 1
ATOM 2324 C C . THR A 1 299 ? 27.406 -18.185 -50.521 1.00 44.44 299 THR A C 1
ATOM 2326 O O . THR A 1 299 ? 27.772 -18.364 -51.698 1.00 44.44 299 THR A O 1
#

Radius of gyration: 49.85 Å; Cα contacts (8 Å, |Δi|>4): 29; chains: 1; bounding box: 87×69×158 Å

InterPro domains:
  IPR040289 Microtubule binding protein 2C [PTHR35502] (139-298)

Foldseek 3Di:
DDDDDDDDDDDDDDDDDDDDDDDDDDDDDDDDDDDDDDDDDDPPDVVVVVVVVVVVCPVVVVVVVVCVVVDDDDDDDDDDDDDDDDDDDDDDDDDDDDDDDDDDDDDDDDDDDDDDDDDDDDDDPDDVVVVVVVVVVVVVVVVVVVVVVVVVVVVVVVVVVVVVVVVVVVVVVVVVVVVVVVVVVVVVVVVVVVVVVVVVVVVVVVVVVVVVVVVVVVVVVVVVVVVPDDPPDDDPCPPPPPPDPPPPPPQPPVNVVVLVVLVVQLVVLVVVCVVPVDPVSVVSNVVSVVVNVCSVPPD

Organism: Rubus argutus (NCBI:txid59490)

Secondary structure (DSSP, 8-state):
---------------------------PPP---------S--TTSHHHHHHHHHHHHHHHHHHHHHHGGG----------PPPPPP--------------------------------------TTSHHHHHHHHHHHHHHHHHHHHHHHHHHHHHHHHHHHHHHHHHHHHHHHHHHHHHHHHHHHHHHHHHHHHHHHHHHHHHHHHHHHHHHHHHHHHHHHHHHHTTS------------------TT---HHHHHHHHHHHHHHHHHHHHHHHH--HHHHHHHHHHHHHHHHHHT--

pLDDT: mean 71.79, std 23.38, range [32.41, 98.62]

Solvent-accessible surface area (backbone atoms only — not comparable to full-atom values): 19718 Å² total; per-residue (Å²): 137,87,86,88,85,81,89,82,88,81,81,91,84,89,89,80,92,75,85,81,82,86,78,8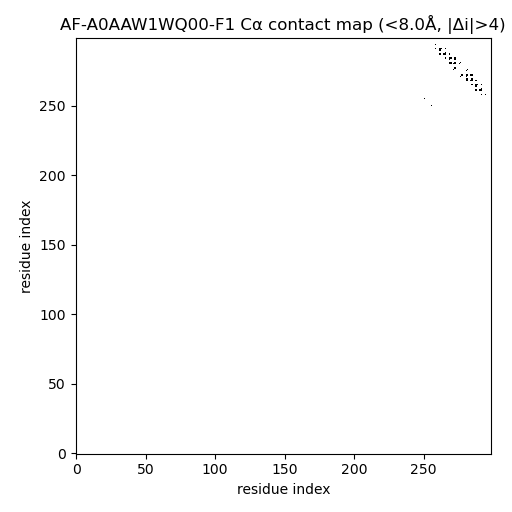9,81,87,80,87,84,82,84,88,76,87,83,79,96,70,94,73,94,71,96,67,54,70,64,52,51,52,50,49,53,57,60,63,44,48,65,54,52,50,53,50,59,67,46,60,80,67,77,78,90,76,94,77,88,81,90,81,90,81,85,85,86,86,92,83,82,92,85,88,88,86,88,89,80,89,83,90,85,85,86,86,86,89,83,86,90,86,85,81,91,80,90,81,89,79,94,82,79,94,83,77,90,83,73,58,76,61,61,52,51,52,51,51,50,52,51,50,54,50,49,49,53,51,50,53,51,51,53,50,52,51,51,53,48,55,52,51,52,51,51,52,52,52,50,52,50,52,52,50,54,50,50,50,54,50,50,55,52,51,54,53,49,55,50,52,50,52,52,50,55,55,49,49,53,52,51,55,51,53,51,54,53,49,55,49,50,53,50,52,52,49,55,49,49,54,51,51,56,53,52,64,60,62,74,71,65,85,75,92,66,94,70,88,72,73,76,75,77,73,73,78,73,80,74,82,82,81,60,54,72,69,55,52,51,49,52,53,49,32,47,53,50,22,52,51,26,46,51,46,20,69,74,66,70,40,71,67,34,47,50,48,23,53,51,29,48,52,56,42,47,54,68,78,67,73,123

Sequence (299 aa):
MYEPQHFLELKDNPSNFGDPKWESNSSPTQSSLAHSTTNGNGNGNVDRVLFQDLVEIVPLVQSLIDRKASSSFTRRASVTYTKTPSRESLSRKVPNRNAAQSMPTRKKRENASNNLDADSVSSFSSRASAAEKEQEEDIKNQANAVQAKLDELKKQTAQKDSVIKASQLQLSDAKIKLADKQAALEKLQWEAMTSNKSVEKLQGELDTLQGEMSSFMILFEGLVKTDSTVCAEDYDTSPCTLDHLPYIDDWDETQMQKMEAARKAYEAAVVAAKERQDEESIAAAASARLHLRSFVLKT

Mean predicted aligned error: 24.86 Å